Protein 5J5T (pdb70)

Radius of gyration: 22.97 Å; Cα contacts (8 Å, |Δi|>4): 438; chains: 1; bounding box: 91×54×46 Å

InterPro domains:
  IPR000719 Protein kinase domain [PF00069] (16-273)
  IPR000719 Protein kinase domain [PS50011] (16-273)
  IPR000719 Protein kinase domain [SM00220] (16-273)
  IPR001180 Citron homology (CNH) domain [PF00780] (572-860)
  IPR001180 Citron homology (CNH) domain [PS50219] (556-867)
  IPR001180 Citron homology (CNH) domain [SM00036] (561-874)
  IPR011009 Protein kinase-like domain superfamily [SSF56112] (13-323)
  IPR017441 Protein kinase, ATP binding site [PS00107] (22-45)
  IPR021160 Mitogen-activated protein (MAP) kinase kinase kinase kinase [PIRSF038172] (1-894)
  IPR050629 STE20/SPS1-related Proline-Alanine-rich Kinase [PTHR48012] (8-843)

Organism: Homo sapiens (NCBI:txid9606)

GO terms:
  GO:0106310 protein serine kinase activity (F, EXP)
  GO:0004672 protein kinase activity (F, TAS)
  GO:0007254 JNK cascade (P, TAS)
  GO:0005515 protein binding (F, IPI)
  GO:0004674 protein serine/threonine kinase activity (F, IDA)
  GO:0005524 ATP binding (F, IDA)
  GO:0034612 response to tumor necrosis factor (P, IDA)
  GO:0035556 intracellular signal transduction (P, IDA)
  GO:0009411 response to UV (P, IDA)
  GO:0006468 protein phosphorylation (P, IDA)

CATH classification: 1.10.510.10

Solvent-accessible surface area: 17853 Å² total

Nearest PDB structures (foldseek):
  5j5t-assembly1_A-2  TM=1.003E+00  e=1.353E-58  Homo sapiens
  8fjz-assembly2_B  TM=9.233E-01  e=6.348E-38  Homo sapiens
  9czu-assembly1_B  TM=9.267E-01  e=8.948E-38  Homo sapiens
  8fh4-assembly4_D  TM=9.290E-01  e=5.272E-37  Homo sapiens
  7l24-assembly1_A  TM=9.180E-01  e=1.243E-36  Homo sapiens

Sequence (297 aa):
SQEDFELIQRIGSGTYGDVYKARNVNTGELAAIKVIKLEPGEDFAVVQQEIIMMKDCKHPNIVAYFGSYLRRDKLWICMEFCGGGSLQDIYHVTGPLSELQIAYVSRETLQGLYYLHSKGK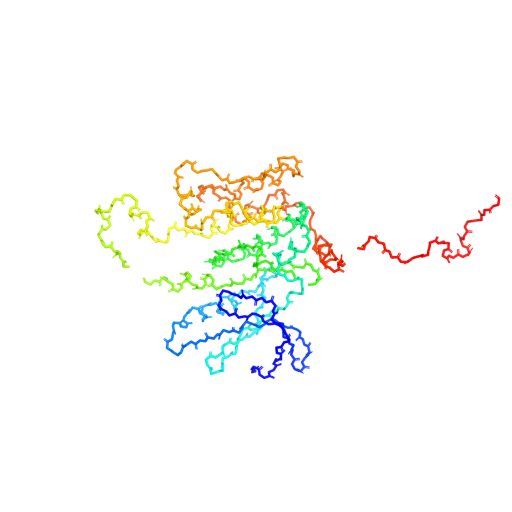MHRDIKGANILLDNGHVKLADFGVSAQITATIAAFIGTPYWMAPEVAAVERKGGYNQLCDLWAVGITAIELAELQPPMFDLHPMRALFLMTKSNFQPPKLKDKMKWSNSFHHFVKMALTKNPKKRPTAEKLLQHPFVTQHLTRSLAIELLDKVNNPSTYHDFDDDDPEPLVAVPHR

Foldseek 3Di:
DPVQKDFDAFQAAAPAGTWTWIAGPPPRAIKIKGKHAADPPDDPQQVVQLLVVLCVDDDQAAWHWDDWDDDDRIIITITHDAVLAFQLVLCVLPPFADLLLLLQQLLSVLVRLVRQVVVFFAQVDDARNQWGHQLQGIHGDHSNVSSVLVVPPPDFDDDQVPDDPVRNVVRDDDPDGRLVVLLNSLQRSLCSHPVHGPPRVPDPVVVVVLLPDPPDDFDFRPPPPSDDPQNRVLSVLSNDSDSVSRDHSVRSSPGPSNVPDHDSVSSNVSSVSVVPCDDDDDDDDDDPDPVPHDDDD

Secondary structure (DSSP, 8-state):
-GGGEEEEEEEEE-SSSEEEEEEETTT--EEEEEEEE--TT---HHHHHHHHHHHT---TTBPPEEEEEE-SSEEEEEE---TT-BHHHHHHHS-SPPHHHHHHHHHHHHHHHHHHHHTT---S--SGGGEE---S--EE--THHHHHHHHT----SS-GGG--HHHHHHH------TTHHHHHHHHHHHHHHHSS-TTTTS-HHHHHHHHHSTT------S-TTTS-HHHHHHHHHHT-SSTTTS--HHHHHTSHHHHS---THHHHHHHHHHT----------S-S-GGGPPP--

Structure (mmCIF, N/CA/C/O backbone):
data_5J5T
#
_entry.id   5J5T
#
_cell.length_a   92.703
_cell.length_b   63.324
_cell.length_c   64.916
_cell.angle_alpha   90.00
_cell.angle_beta   116.04
_cell.angle_gamma   90.00
#
_symmetry.space_group_name_H-M   'C 1 2 1'
#
loop_
_entity.id
_entity.type
_entity.pdbx_description
1 polymer 'Mitogen-activated protein kinase kinase kinase kinase 3'
2 non-polymer 5-[2-(piperidin-4-yl)-1,3-thiazol-5-yl]-3-[(pyridin-4-yl)methoxy]pyridin-2-amine
3 water water
#
loop_
_atom_site.group_PDB
_atom_site.id
_atom_site.type_symbol
_atom_site.label_atom_id
_atom_site.label_alt_id
_atom_site.label_comp_id
_atom_site.label_asym_id
_atom_site.label_entity_id
_atom_site.label_seq_id
_atom_site.pdbx_PDB_ins_code
_atom_site.Cartn_x
_atom_site.Cartn_y
_atom_site.Cartn_z
_atom_site.occupancy
_atom_site.B_iso_or_equiv
_atom_site.auth_seq_id
_atom_site.auth_comp_id
_atom_site.auth_asym_id
_atom_site.auth_atom_id
_atom_site.pdbx_PDB_model_num
ATOM 1 N N . SER A 1 2 ? 24.600 -26.901 21.905 1.00 57.91 12 SER A N 1
ATOM 2 C CA . SER A 1 2 ? 24.858 -27.303 20.527 1.00 61.19 12 SER A CA 1
ATOM 3 C C . SER A 1 2 ? 24.002 -26.514 19.546 1.00 52.57 12 SER A C 1
ATOM 4 O O . SER A 1 2 ? 23.144 -25.728 19.951 1.00 51.81 12 SER A O 1
ATOM 7 N N . GLN A 1 3 ? 24.245 -26.722 18.255 1.00 43.48 13 GLN A N 1
ATOM 8 C CA . GLN A 1 3 ? 23.418 -26.123 17.213 1.00 42.67 13 GLN A CA 1
ATOM 9 C C . GLN A 1 3 ? 21.980 -26.610 17.336 1.00 52.52 13 GLN A C 1
ATOM 10 O O . GLN A 1 3 ? 21.036 -25.896 16.995 1.00 48.57 13 GLN A O 1
ATOM 16 N N . GLU A 1 4 ? 21.827 -27.831 17.841 1.00 60.19 14 GLU A N 1
ATOM 17 C CA . GLU A 1 4 ? 20.523 -28.469 17.973 1.00 54.41 14 GLU A CA 1
ATOM 18 C C . GLU A 1 4 ? 19.628 -27.787 19.008 1.00 55.02 14 GLU A C 1
ATOM 19 O O . GLU A 1 4 ? 18.444 -28.107 19.115 1.00 67.42 14 GLU A O 1
ATOM 21 N N . ASP A 1 5 ? 20.190 -26.852 19.768 1.00 50.09 15 ASP A N 1
ATOM 22 C CA . ASP A 1 5 ? 19.421 -26.123 20.772 1.00 47.72 15 ASP A CA 1
ATOM 23 C C . ASP A 1 5 ? 18.603 -24.998 20.145 1.00 55.50 15 ASP A C 1
ATOM 24 O O . ASP A 1 5 ? 17.706 -24.445 20.782 1.00 55.88 15 ASP A O 1
ATOM 29 N N . PHE A 1 6 ? 18.915 -24.663 18.898 1.00 50.70 16 PHE A N 1
ATOM 30 C CA . PHE A 1 6 ? 18.222 -23.582 18.205 1.00 47.81 16 PHE A CA 1
ATOM 31 C C . PHE A 1 6 ? 17.619 -24.048 16.887 1.00 44.73 16 PHE A C 1
ATOM 32 O O . PHE A 1 6 ? 18.149 -24.944 16.228 1.00 48.30 16 PHE A O 1
ATOM 40 N N . GLU A 1 7 ? 16.505 -23.430 16.510 1.00 42.71 17 GLU A N 1
ATOM 41 C CA . GLU A 1 7 ? 15.883 -23.681 15.218 1.00 41.63 17 GLU A CA 1
ATOM 42 C C . GLU A 1 7 ? 15.805 -22.382 14.425 1.00 41.28 17 GLU A C 1
ATOM 43 O O . GLU A 1 7 ? 15.185 -21.414 14.866 1.00 38.97 17 GLU A O 1
ATOM 45 N N . LEU A 1 8 ? 16.446 -22.362 13.261 1.00 35.28 18 LEU A N 1
ATOM 46 C CA . LEU A 1 8 ? 16.439 -21.180 12.408 1.00 32.40 18 LEU A CA 1
ATOM 47 C C . LEU A 1 8 ? 15.032 -20.917 11.880 1.00 35.12 18 LEU A C 1
ATOM 48 O O . LEU A 1 8 ? 14.403 -21.802 11.301 1.00 44.24 18 LEU A O 1
ATOM 53 N N . ILE A 1 9 ? 14.541 -19.698 12.085 1.00 35.69 19 ILE A N 1
ATOM 54 C CA . ILE A 1 9 ? 13.162 -19.361 11.745 1.00 35.95 19 ILE A CA 1
ATOM 55 C C . ILE A 1 9 ? 13.060 -18.655 10.393 1.00 36.12 19 ILE A C 1
ATOM 56 O O . ILE A 1 9 ? 12.252 -19.045 9.548 1.00 50.84 19 ILE A O 1
ATOM 61 N N . GLN A 1 10 ? 13.879 -17.627 10.188 1.00 29.78 20 GLN A N 1
ATOM 62 C CA . GLN A 1 10 ? 13.910 -16.917 8.911 1.00 34.00 20 GLN A CA 1
ATOM 63 C C . GLN A 1 10 ? 15.137 -16.021 8.799 1.00 41.02 20 GLN A C 1
ATOM 64 O O . GLN A 1 10 ? 15.599 -15.460 9.792 1.00 45.93 20 GLN A O 1
ATOM 70 N N . ARG A 1 11 ? 15.664 -15.892 7.585 1.00 37.95 21 ARG A N 1
ATOM 71 C CA . ARG A 1 11 ? 16.797 -15.008 7.345 1.00 37.02 21 ARG A CA 1
ATOM 72 C C . ARG A 1 11 ? 16.367 -13.562 7.544 1.00 41.89 21 ARG A C 1
ATOM 73 O O . ARG A 1 11 ? 15.358 -13.124 6.993 1.00 48.17 21 ARG A O 1
ATOM 81 N N . ILE A 1 12 ? 17.134 -12.823 8.337 1.00 40.45 22 ILE A N 1
ATOM 82 C CA . ILE A 1 12 ? 16.769 -11.457 8.688 1.00 35.05 22 ILE A CA 1
ATOM 83 C C . ILE A 1 12 ? 17.791 -10.448 8.192 1.00 39.52 22 ILE A C 1
ATOM 84 O O . ILE A 1 12 ? 17.606 -9.241 8.337 1.00 52.31 22 ILE A O 1
ATOM 89 N N . GLY A 1 13 ? 18.872 -10.944 7.606 1.00 39.51 23 GLY A N 1
ATOM 90 C CA . GLY A 1 13 ? 19.886 -10.068 7.058 1.00 41.06 23 GLY A CA 1
ATOM 91 C C . GLY A 1 13 ? 21.075 -10.824 6.510 1.00 39.79 23 GLY A C 1
ATOM 92 O O . GLY A 1 13 ? 21.069 -12.052 6.437 1.00 46.81 23 GLY A O 1
ATOM 93 N N . SER A 1 14 ? 22.099 -10.079 6.117 1.00 48.27 24 SER A N 1
ATOM 94 C CA . SER A 1 14 ? 23.331 -10.675 5.631 1.00 55.76 24 SER A CA 1
ATOM 95 C C . SER A 1 14 ? 24.529 -9.933 6.202 1.00 56.99 24 SER A C 1
ATOM 96 O O . SER A 1 14 ? 24.794 -8.788 5.833 1.00 71.61 24 SER A O 1
ATOM 99 N N . GLY A 1 15 ? 25.249 -10.588 7.105 1.00 46.33 25 GLY A N 1
ATOM 100 C CA . GLY A 1 15 ? 26.429 -9.996 7.706 1.00 65.58 25 GLY A CA 1
ATOM 101 C C . GLY A 1 15 ? 27.570 -9.860 6.716 1.00 73.01 25 GLY A C 1
ATOM 102 O O . GLY A 1 15 ? 27.409 -10.141 5.527 1.00 84.17 25 GLY A O 1
ATOM 103 N N . THR A 1 16 ? 28.724 -9.422 7.207 1.00 79.95 26 THR A N 1
ATOM 104 C CA . THR A 1 16 ? 29.922 -9.311 6.382 1.00 77.90 26 THR A CA 1
ATOM 105 C C . THR A 1 16 ? 30.277 -10.671 5.782 1.00 78.93 26 THR A C 1
ATOM 106 O O . THR A 1 16 ? 30.723 -10.763 4.637 1.00 79.26 26 THR A O 1
ATOM 110 N N . TYR A 1 17 ? 30.039 -11.728 6.552 1.00 69.39 27 TYR A N 1
ATOM 111 C CA . TYR A 1 17 ? 30.449 -13.069 6.154 1.00 79.19 27 TYR A CA 1
ATOM 112 C C . TYR A 1 17 ? 29.298 -13.934 5.652 1.00 83.54 27 TYR A C 1
ATOM 113 O O . TYR A 1 17 ? 29.255 -14.293 4.476 1.00 82.38 27 TYR A O 1
ATOM 122 N N . GLY A 1 18 ? 28.371 -14.273 6.542 1.00 68.18 28 GLY A N 1
ATOM 123 C CA . GLY A 1 18 ? 27.291 -15.176 6.190 1.00 66.61 28 GLY A CA 1
ATOM 124 C C . GLY A 1 18 ? 25.909 -14.571 6.326 1.00 64.06 28 GLY A C 1
ATOM 125 O O . GLY A 1 18 ? 25.745 -13.352 6.295 1.00 66.41 28 GLY A O 1
ATOM 126 N N . ASP A 1 19 ? 24.909 -15.433 6.470 1.00 52.98 29 ASP A N 1
ATOM 127 C CA . ASP A 1 19 ? 23.536 -14.986 6.653 1.00 43.23 29 ASP A CA 1
ATOM 128 C C . ASP A 1 19 ? 23.196 -14.889 8.133 1.00 40.74 29 ASP A C 1
ATOM 129 O O . ASP A 1 19 ? 23.721 -15.646 8.950 1.00 41.20 29 ASP A O 1
ATOM 134 N N . VAL A 1 20 ? 22.322 -13.949 8.474 1.00 35.09 30 VAL A N 1
ATOM 135 C CA . VAL A 1 20 ? 21.793 -13.858 9.827 1.00 40.04 30 VAL A CA 1
ATOM 136 C C . VAL A 1 20 ? 20.360 -14.379 9.825 1.00 42.93 30 VAL A C 1
ATOM 137 O O . VAL A 1 20 ? 19.549 -13.982 8.986 1.00 37.59 30 VAL A O 1
ATOM 141 N N . TYR A 1 21 ? 20.060 -15.283 10.751 1.00 34.78 31 TYR A N 1
ATOM 142 C CA . TYR A 1 21 ? 18.727 -15.864 10.854 1.00 33.41 31 TYR A CA 1
ATOM 143 C C . TYR A 1 21 ? 18.064 -15.520 12.177 1.00 32.32 31 TYR A C 1
ATOM 144 O O . TYR A 1 21 ? 18.705 -15.552 13.227 1.00 29.34 31 TYR A O 1
ATOM 153 N N . LYS A 1 22 ? 16.779 -15.189 12.122 1.00 33.13 32 LYS A N 1
ATOM 154 C CA . LYS A 1 22 ? 15.967 -15.164 13.327 1.00 27.62 32 LYS A CA 1
ATOM 155 C C . LYS A 1 22 ? 15.879 -16.596 13.827 1.00 32.88 32 LYS A C 1
ATOM 156 O O . LYS A 1 22 ? 15.605 -17.512 13.052 1.00 31.19 32 LYS A O 1
ATOM 162 N N . ALA A 1 23 ? 16.131 -16.798 15.113 1.00 34.40 33 ALA A N 1
ATOM 163 C CA . ALA A 1 23 ? 16.155 -18.147 15.657 1.00 32.49 33 ALA A CA 1
ATOM 164 C C . ALA A 1 23 ? 15.476 -18.214 17.015 1.00 41.95 33 ALA A C 1
ATOM 165 O O . ALA A 1 23 ? 15.347 -17.208 17.712 1.00 45.51 33 ALA A O 1
ATOM 167 N N . ARG A 1 24 ? 15.043 -19.414 17.383 1.00 42.10 34 ARG A N 1
ATOM 168 C CA . ARG A 1 24 ? 14.372 -19.632 18.654 1.00 43.09 34 ARG A CA 1
ATOM 169 C C . ARG A 1 24 ? 15.014 -20.798 19.392 1.00 44.06 34 ARG A C 1
ATOM 170 O O . ARG A 1 24 ? 15.393 -21.796 18.781 1.00 46.46 34 ARG A O 1
ATOM 178 N N . ASN A 1 25 ? 15.144 -20.664 20.707 1.00 48.14 35 ASN A N 1
ATOM 179 C CA . ASN A 1 25 ? 15.684 -21.737 21.529 1.00 47.87 35 ASN A CA 1
ATOM 180 C C . ASN A 1 25 ? 14.656 -22.850 21.700 1.00 58.57 35 ASN A C 1
ATOM 181 O O . ASN A 1 25 ? 13.487 -22.589 21.982 1.00 53.04 35 ASN A O 1
ATOM 186 N N . VAL A 1 26 ? 15.099 -24.091 21.523 1.00 62.04 36 VAL A N 1
ATOM 187 C CA . VAL A 1 26 ? 14.207 -25.245 21.566 1.00 60.44 36 VAL A CA 1
ATOM 188 C C . VAL A 1 26 ? 13.601 -25.451 22.957 1.00 69.63 36 VAL A C 1
ATOM 189 O O . VAL A 1 26 ? 12.446 -25.863 23.084 1.00 68.72 36 VAL A O 1
ATOM 193 N N . ASN A 1 27 ? 14.368 -25.135 23.995 1.00 66.95 37 ASN A N 1
ATOM 194 C CA . ASN A 1 27 ? 13.920 -25.362 25.365 1.00 65.51 37 ASN A CA 1
ATOM 195 C C . ASN A 1 27 ? 13.339 -24.113 26.020 1.00 63.20 37 ASN A C 1
ATOM 196 O O . ASN A 1 27 ? 12.205 -24.120 26.497 1.00 66.05 37 ASN A O 1
ATOM 201 N N . THR A 1 28 ? 14.126 -23.043 26.039 1.00 65.34 38 THR A N 1
ATOM 202 C CA . THR A 1 28 ? 13.745 -21.824 26.743 1.00 57.63 38 THR A CA 1
ATOM 203 C C . THR A 1 28 ? 12.739 -20.992 25.954 1.00 52.38 38 THR A C 1
ATOM 204 O O . THR A 1 28 ? 12.040 -20.150 26.518 1.00 52.61 38 THR A O 1
ATOM 208 N N . GLY A 1 29 ? 12.670 -21.228 24.647 1.00 55.49 39 GLY A N 1
ATOM 209 C CA . GLY A 1 29 ? 11.765 -20.487 23.786 1.00 50.83 39 GLY A CA 1
ATOM 210 C C . GLY A 1 29 ? 12.246 -19.073 23.518 1.00 45.06 39 GLY A C 1
ATOM 211 O O . GLY A 1 29 ? 11.552 -18.280 22.881 1.00 41.94 39 GLY A O 1
ATOM 212 N N . GLU A 1 30 ? 13.441 -18.759 24.005 1.00 42.07 40 GLU A N 1
ATOM 213 C CA . GLU A 1 30 ? 14.012 -17.429 23.844 1.00 45.72 40 GLU A CA 1
ATOM 214 C C . GLU A 1 30 ? 14.428 -17.171 22.400 1.00 50.08 40 GLU A C 1
ATOM 215 O O . GLU A 1 30 ? 14.947 -18.061 21.727 1.00 52.20 40 GLU A O 1
ATOM 221 N N . LEU A 1 31 ? 14.198 -15.950 21.930 1.00 39.36 41 LEU A N 1
ATOM 222 C CA . LEU A 1 31 ? 14.609 -15.561 20.587 1.00 36.51 41 LEU A CA 1
ATOM 223 C C . LEU A 1 31 ? 16.078 -15.155 20.551 1.00 30.40 41 LEU A C 1
ATOM 224 O O . LEU A 1 31 ? 16.610 -14.615 21.520 1.00 27.61 41 LEU A O 1
ATOM 229 N N . ALA A 1 32 ? 16.728 -15.420 19.425 1.00 29.09 42 ALA A N 1
ATOM 230 C CA . ALA A 1 32 ? 18.128 -15.062 19.254 1.00 31.47 42 ALA A CA 1
ATOM 231 C C . ALA A 1 32 ? 18.452 -14.848 17.784 1.00 32.61 42 ALA A C 1
ATOM 232 O O . ALA A 1 32 ? 17.744 -15.336 16.904 1.00 37.23 42 ALA A O 1
ATOM 234 N N . ALA A 1 33 ? 19.520 -14.105 17.523 1.00 35.53 43 ALA A N 1
ATOM 235 C CA . ALA A 1 33 ? 20.003 -13.928 16.163 1.00 30.53 43 ALA A CA 1
ATOM 236 C C . ALA A 1 33 ? 21.223 -14.807 15.948 1.00 32.99 43 ALA A C 1
ATOM 237 O O . ALA A 1 33 ? 22.155 -14.796 16.753 1.00 35.06 43 ALA A O 1
ATOM 239 N N . ILE A 1 34 ? 21.213 -15.579 14.868 1.00 33.73 44 ILE A N 1
ATOM 240 C CA . ILE A 1 34 ? 22.311 -16.493 14.592 1.00 31.93 44 ILE A CA 1
ATOM 241 C C . ILE A 1 34 ? 22.968 -16.201 13.250 1.00 31.86 44 ILE A C 1
ATOM 242 O O . ILE A 1 34 ? 22.321 -16.236 12.204 1.00 36.31 44 ILE A O 1
ATOM 247 N N . LYS A 1 35 ? 24.261 -15.906 13.297 1.00 32.27 45 LYS A N 1
ATOM 248 C CA . LYS A 1 35 ? 25.043 -15.672 12.093 1.00 30.62 45 LYS A CA 1
ATOM 249 C C . LYS A 1 35 ? 25.657 -16.984 11.614 1.00 36.65 45 LYS A C 1
ATOM 250 O O . LYS A 1 35 ? 26.565 -17.521 12.249 1.00 35.67 45 LYS A O 1
ATOM 256 N N . VAL A 1 36 ? 25.148 -17.507 10.504 1.00 30.77 46 VAL A N 1
ATOM 257 C CA . VAL A 1 36 ? 25.667 -18.750 9.949 1.00 27.25 46 VAL A CA 1
ATOM 258 C C . VAL A 1 36 ? 26.775 -18.462 8.943 1.00 34.64 46 VAL A C 1
ATOM 259 O O . VAL A 1 36 ? 26.549 -17.823 7.916 1.00 34.32 46 VAL A O 1
ATOM 263 N N . ILE A 1 37 ? 27.976 -18.938 9.252 1.00 37.42 47 ILE A N 1
ATOM 264 C CA . ILE A 1 37 ? 29.141 -18.683 8.417 1.00 34.10 47 ILE A CA 1
ATOM 265 C C . ILE A 1 37 ? 29.689 -19.976 7.829 1.00 34.32 47 ILE A C 1
ATOM 266 O O . ILE A 1 37 ? 30.022 -20.910 8.558 1.00 38.81 47 ILE A O 1
ATOM 271 N N . LYS A 1 38 ? 29.770 -20.027 6.504 1.00 42.68 48 LYS A N 1
ATOM 272 C CA . LYS A 1 38 ? 30.315 -21.191 5.818 1.00 45.41 48 LYS A CA 1
ATOM 273 C C . LYS A 1 38 ? 31.827 -21.067 5.681 1.00 47.80 48 LYS A C 1
ATOM 274 O O . LYS A 1 38 ? 32.331 -20.138 5.049 1.00 48.36 48 LYS A O 1
ATOM 280 N N . LEU A 1 39 ? 32.546 -22.009 6.281 1.00 49.70 49 LEU A N 1
ATOM 281 C CA . LEU A 1 39 ? 34.002 -21.993 6.267 1.00 48.85 49 LEU A CA 1
ATOM 282 C C . LEU A 1 39 ? 34.564 -23.058 5.335 1.00 56.44 49 LEU A C 1
ATOM 283 O O . LEU A 1 39 ? 34.183 -24.225 5.413 1.00 60.90 49 LEU A O 1
ATOM 288 N N . GLU A 1 40 ? 35.470 -22.652 4.452 1.00 65.12 50 GLU A N 1
ATOM 289 C CA . GLU A 1 40 ? 36.172 -23.602 3.599 1.00 76.42 50 GLU A CA 1
ATOM 290 C C . GLU A 1 40 ? 37.340 -24.210 4.369 1.00 84.32 50 GLU A C 1
ATOM 291 O O . GLU A 1 40 ? 38.017 -23.511 5.121 1.00 84.32 50 GLU A O 1
ATOM 297 N N . PRO A 1 41 ? 37.558 -25.501 4.181 1.00 87.54 51 PRO A N 1
ATOM 298 C CA . PRO A 1 41 ? 38.619 -26.227 4.869 1.00 82.55 51 PRO A CA 1
ATOM 299 C C . PRO A 1 41 ? 39.961 -25.613 4.614 1.00 76.53 51 PRO A C 1
ATOM 300 O O . PRO A 1 41 ? 40.291 -25.382 3.472 1.00 70.67 51 PRO A O 1
ATOM 304 N N . GLY A 1 42 ? 40.710 -25.346 5.671 1.00 78.47 52 GLY A N 1
ATOM 305 C CA . GLY A 1 42 ? 42.024 -24.761 5.554 1.00 78.78 52 GLY A CA 1
ATOM 306 C C . GLY A 1 42 ? 42.085 -23.250 5.485 1.00 91.83 52 GLY A C 1
ATOM 307 O O . GLY A 1 42 ? 43.151 -22.682 5.651 1.00 85.71 52 GLY A O 1
ATOM 308 N N . GLU A 1 43 ? 40.943 -22.593 5.282 1.00 95.72 53 GLU A N 1
ATOM 309 C CA . GLU A 1 43 ? 40.857 -21.135 5.168 1.00 85.06 53 GLU A CA 1
ATOM 310 C C . GLU A 1 43 ? 41.262 -20.391 6.414 1.00 84.14 53 GLU A C 1
ATOM 311 O O . GLU A 1 43 ? 41.204 -20.923 7.502 1.00 80.32 53 GLU A O 1
ATOM 317 N N . ASP A 1 44 ? 41.638 -19.132 6.249 1.00 82.89 54 ASP A N 1
ATOM 318 C CA . ASP A 1 44 ? 42.011 -18.298 7.381 1.00 85.94 54 ASP A CA 1
ATOM 319 C C . ASP A 1 44 ? 40.842 -18.108 8.333 1.00 76.47 54 ASP A C 1
ATOM 320 O O . ASP A 1 44 ? 39.917 -17.358 8.085 1.00 65.73 54 ASP A O 1
ATOM 325 N N . PHE A 1 45 ? 40.899 -18.847 9.418 1.00 68.74 55 PHE A N 1
ATOM 326 C CA . PHE A 1 45 ? 39.908 -18.818 10.464 1.00 64.62 55 PHE A CA 1
ATOM 327 C C . PHE A 1 45 ? 40.168 -17.748 11.477 1.00 53.34 55 PHE A C 1
ATOM 328 O O . PHE A 1 45 ? 39.338 -17.446 12.274 1.00 47.64 55 PHE A O 1
ATOM 336 N N . ALA A 1 46 ? 41.341 -17.182 11.443 1.00 46.11 56 ALA A N 1
ATOM 337 C CA . ALA A 1 46 ? 41.724 -16.190 12.370 1.00 52.25 56 ALA A CA 1
ATOM 338 C C . ALA A 1 46 ? 40.884 -15.015 12.248 1.00 44.48 56 ALA A C 1
ATOM 339 O O . ALA A 1 46 ? 40.971 -14.136 13.046 1.00 44.24 56 ALA A O 1
ATOM 341 N N . VAL A 1 47 ? 40.052 -14.962 11.248 1.00 42.37 57 VAL A N 1
ATOM 342 C CA . VAL A 1 47 ? 39.285 -13.728 11.139 1.00 45.30 57 VAL A CA 1
ATOM 343 C C . VAL A 1 47 ? 37.942 -13.845 11.853 1.00 38.09 57 VAL A C 1
ATOM 344 O O . VAL A 1 47 ? 37.553 -12.953 12.606 1.00 38.51 57 VAL A O 1
ATOM 348 N N . VAL A 1 48 ? 37.237 -14.946 11.617 1.00 38.23 58 VAL A N 1
ATOM 349 C CA . VAL A 1 48 ? 35.966 -15.186 12.290 1.00 33.69 58 VAL A CA 1
ATOM 350 C C . VAL A 1 48 ? 36.221 -15.509 13.756 1.00 35.05 58 VAL A C 1
ATOM 351 O O . VAL A 1 48 ? 35.399 -15.215 14.625 1.00 31.42 58 VAL A O 1
ATOM 355 N N . GLN A 1 49 ? 37.374 -16.117 14.014 1.00 37.13 59 GLN A N 1
ATOM 356 C CA . GLN A 1 49 ? 37.834 -16.381 15.371 1.00 31.57 59 GLN A CA 1
ATOM 357 C C . GLN A 1 49 ? 37.974 -15.076 16.144 1.00 33.19 59 GLN A C 1
ATOM 358 O O . GLN A 1 49 ? 37.586 -14.983 17.309 1.00 32.49 59 GLN A O 1
ATOM 364 N N . GLN A 1 50 ? 38.523 -14.067 15.477 1.00 29.60 60 GLN A N 1
ATOM 365 C CA . GLN A 1 50 ? 38.739 -12.761 16.084 1.00 28.57 60 GLN A CA 1
ATOM 366 C C . GLN A 1 50 ? 37.424 -12.039 16.366 1.00 32.73 60 GLN A C 1
ATOM 367 O O . GLN A 1 50 ? 37.284 -11.367 17.389 1.00 31.54 60 GLN A O 1
ATOM 373 N N . GLU A 1 51 ? 36.466 -12.179 15.454 1.00 33.13 61 GLU A N 1
ATOM 374 C CA . GLU A 1 51 ? 35.164 -11.537 15.607 1.00 25.52 61 GLU A CA 1
ATOM 375 C C . GLU A 1 51 ? 34.433 -12.065 16.835 1.00 26.77 61 GLU A C 1
ATOM 376 O O . GLU A 1 51 ? 33.840 -11.297 17.592 1.00 28.05 61 GLU A O 1
ATOM 382 N N . ILE A 1 52 ? 34.480 -13.380 17.025 1.00 31.93 62 ILE A N 1
ATOM 383 C CA . ILE A 1 52 ? 33.857 -14.008 18.184 1.00 30.46 62 ILE A CA 1
ATOM 384 C C . ILE A 1 52 ? 34.502 -13.510 19.473 1.00 33.74 62 ILE A C 1
ATOM 385 O O . ILE A 1 52 ? 33.808 -13.136 20.417 1.00 27.91 62 ILE A O 1
ATOM 390 N N . ILE A 1 53 ? 35.832 -13.497 19.494 1.00 33.29 63 ILE A N 1
ATOM 391 C CA . ILE A 1 53 ? 36.585 -13.035 20.655 1.00 27.35 63 ILE A CA 1
ATOM 392 C C . ILE A 1 53 ? 36.195 -11.611 21.040 1.00 27.33 63 ILE A C 1
ATOM 393 O O . ILE A 1 53 ? 35.959 -11.322 22.211 1.00 33.42 63 ILE A O 1
ATOM 398 N N . MET A 1 54 ? 36.111 -10.730 20.049 1.00 31.32 64 MET A N 1
ATOM 399 C CA . MET A 1 54 ? 35.753 -9.340 20.306 1.00 31.70 64 MET A CA 1
ATOM 400 C C . MET A 1 54 ? 34.318 -9.221 20.816 1.00 29.86 64 MET A C 1
ATOM 401 O O . MET A 1 54 ? 34.056 -8.490 21.769 1.00 33.23 64 MET A O 1
ATOM 406 N N . MET A 1 55 ? 33.394 -9.938 20.178 1.00 32.01 65 MET A N 1
ATOM 407 C CA . MET A 1 55 ? 32.011 -10.004 20.648 1.00 28.11 65 MET A CA 1
ATOM 408 C C . MET A 1 55 ? 31.961 -10.523 22.077 1.00 31.44 65 MET A C 1
ATOM 409 O O . MET A 1 55 ? 31.241 -9.997 22.926 1.00 29.69 65 MET A O 1
ATOM 414 N N . LYS A 1 56 ? 32.744 -11.568 22.319 1.00 33.61 66 LYS A N 1
ATOM 415 C CA . LYS A 1 56 ? 32.857 -12.203 23.624 1.00 25.88 66 LYS A CA 1
ATOM 416 C C . LYS A 1 56 ? 33.458 -11.248 24.647 1.00 25.72 66 LYS A C 1
ATOM 417 O O . LYS A 1 56 ? 33.193 -11.354 25.844 1.00 26.10 66 LYS A O 1
ATOM 423 N N . ASP A 1 57 ? 34.267 -10.313 24.161 1.00 28.82 67 ASP A N 1
ATOM 424 C CA . ASP A 1 57 ? 35.022 -9.414 25.025 1.00 32.84 67 ASP A CA 1
ATOM 425 C C . ASP A 1 57 ? 34.296 -8.091 25.261 1.00 27.66 67 ASP A C 1
ATOM 426 O O . ASP A 1 57 ? 34.797 -7.220 25.971 1.00 30.53 67 ASP A O 1
ATOM 431 N N . CYS A 1 58 ? 33.117 -7.941 24.668 1.00 26.49 68 CYS A N 1
ATOM 432 C CA . CYS A 1 58 ? 32.351 -6.708 24.812 1.00 26.05 68 CYS A CA 1
ATOM 433 C C . CYS A 1 58 ? 31.034 -6.933 25.546 1.00 26.99 68 CYS A C 1
ATOM 434 O O . CYS A 1 58 ? 30.137 -7.606 25.040 1.00 38.60 68 CYS A O 1
ATOM 437 N N . LYS A 1 59 ? 30.924 -6.364 26.741 1.00 19.58 69 LYS A N 1
ATOM 438 C CA . LYS A 1 59 ? 29.678 -6.407 27.493 1.00 21.82 69 LYS A CA 1
ATOM 439 C C . LYS A 1 59 ? 29.226 -4.992 27.841 1.00 24.53 69 LYS A C 1
ATOM 440 O O . LYS A 1 59 ? 29.603 -4.443 28.876 1.00 28.44 69 LYS A O 1
ATOM 446 N N . HIS A 1 60 ? 28.417 -4.413 26.959 1.00 26.29 70 HIS A N 1
ATOM 447 C CA . HIS A 1 60 ? 27.961 -3.033 27.088 1.00 18.94 70 HIS A CA 1
ATOM 448 C C . HIS A 1 60 ? 26.525 -2.930 26.577 1.00 21.85 70 HIS A C 1
ATOM 449 O O . HIS A 1 60 ? 26.167 -3.597 25.606 1.00 26.34 70 HIS A O 1
ATOM 456 N N . PRO A 1 61 ? 25.693 -2.102 27.231 1.00 23.30 71 PRO A N 1
ATOM 457 C CA . PRO A 1 61 ? 24.278 -1.998 26.851 1.00 21.47 71 PRO A CA 1
ATOM 458 C C . PRO A 1 61 ? 24.049 -1.511 25.419 1.00 25.78 71 PRO A C 1
ATOM 459 O O . PRO A 1 61 ? 22.946 -1.673 24.898 1.00 22.13 71 PRO A O 1
ATOM 463 N N . ASN A 1 62 ? 25.068 -0.925 24.798 1.00 25.53 72 ASN A N 1
ATOM 464 C CA . ASN A 1 62 ? 24.938 -0.420 23.434 1.00 21.58 72 ASN A CA 1
ATOM 465 C C . ASN A 1 62 ? 25.675 -1.279 22.411 1.00 18.27 72 ASN A C 1
ATOM 466 O O . ASN A 1 62 ? 25.911 -0.849 21.284 1.00 19.99 72 ASN A O 1
ATOM 471 N N . ILE A 1 63 ? 26.041 -2.490 22.815 1.00 15.11 73 ILE A N 1
ATOM 472 C CA . ILE A 1 63 ? 26.670 -3.447 21.915 1.00 13.03 73 ILE A CA 1
ATOM 473 C C . ILE A 1 63 ? 25.872 -4.746 21.936 1.00 17.94 73 ILE A C 1
ATOM 474 O O . ILE A 1 63 ? 25.477 -5.215 23.004 1.00 19.25 73 ILE A O 1
ATOM 479 N N . VAL A 1 64 ? 25.618 -5.308 20.756 1.00 20.72 74 VAL A N 1
ATOM 480 C CA . VAL A 1 64 ? 24.910 -6.580 20.645 1.00 23.69 74 VAL A CA 1
ATOM 481 C C . VAL A 1 64 ? 25.604 -7.665 21.467 1.00 20.73 74 VAL A C 1
ATOM 482 O O . VAL A 1 64 ? 26.760 -8.010 21.216 1.00 21.47 74 VAL A O 1
ATOM 486 N N . ALA A 1 65 ? 24.889 -8.189 22.457 1.00 16.47 75 ALA A N 1
ATOM 487 C CA . ALA A 1 65 ? 25.453 -9.160 23.387 1.00 21.44 75 ALA A CA 1
ATOM 488 C C . ALA A 1 65 ? 25.680 -10.520 22.735 1.00 25.79 75 ALA A C 1
ATOM 489 O O . ALA A 1 65 ? 24.903 -10.955 21.887 1.00 27.69 75 ALA A O 1
ATOM 491 N N . TYR A 1 66 ? 26.753 -11.183 23.151 1.00 26.58 76 TYR A N 1
ATOM 492 C CA . TYR A 1 66 ? 27.118 -12.498 22.637 1.00 22.64 76 TYR A CA 1
ATOM 493 C C . TYR A 1 66 ? 26.530 -13.599 23.513 1.00 25.99 76 TYR A C 1
ATOM 494 O O . TYR A 1 66 ? 26.727 -13.607 24.728 1.00 25.68 76 TYR A O 1
ATOM 503 N N . PHE A 1 67 ? 25.802 -14.524 22.894 1.00 29.59 77 PHE A N 1
ATOM 504 C CA . PHE A 1 67 ? 25.217 -15.645 23.623 1.00 23.73 77 PHE A CA 1
ATOM 505 C C . PHE A 1 67 ? 26.111 -16.876 23.537 1.00 25.31 77 PHE A C 1
ATOM 506 O O . PHE A 1 67 ? 26.433 -17.493 24.553 1.00 32.68 77 PHE A O 1
ATOM 514 N N . GLY A 1 68 ? 26.510 -17.227 22.320 1.00 28.90 78 GLY A N 1
ATOM 515 C CA . GLY A 1 68 ? 27.375 -18.371 22.109 1.00 33.52 78 GLY A CA 1
ATOM 516 C C . GLY A 1 68 ? 27.783 -18.546 20.660 1.00 31.62 78 GLY A C 1
ATOM 517 O O . GLY A 1 68 ? 27.312 -17.826 19.781 1.00 31.26 78 GLY A O 1
ATOM 518 N N . SER A 1 69 ? 28.673 -19.501 20.415 1.00 31.43 79 SER A N 1
ATOM 519 C CA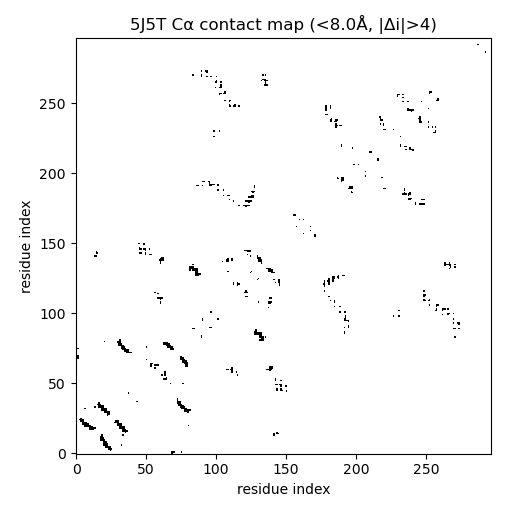 . SER A 1 69 ? 29.077 -19.839 19.056 1.00 30.59 79 SER A CA 1
ATOM 520 C C . SER A 1 69 ? 29.307 -21.340 18.929 1.00 31.42 79 SER A C 1
ATOM 521 O O . SER A 1 69 ? 29.954 -21.951 19.778 1.00 37.10 79 SER A O 1
ATOM 524 N N . TYR A 1 70 ? 28.771 -21.929 17.865 1.00 30.71 80 TYR A N 1
ATOM 525 C CA . TYR A 1 70 ? 28.866 -23.371 17.671 1.00 33.05 80 TYR A CA 1
ATOM 526 C C . TYR A 1 70 ? 29.374 -23.711 16.276 1.00 34.88 80 TYR A C 1
ATOM 527 O O . TYR A 1 70 ? 28.887 -23.179 15.278 1.00 36.31 80 TYR A O 1
ATOM 536 N N . LEU A 1 71 ? 30.359 -24.601 16.214 1.00 39.05 81 LEU A N 1
ATOM 537 C CA . LEU A 1 71 ? 30.934 -25.018 14.942 1.00 47.40 81 LEU A CA 1
ATOM 538 C C . LEU A 1 71 ? 30.699 -26.505 14.695 1.00 49.63 81 LEU A C 1
ATOM 539 O O . LEU A 1 71 ? 31.116 -27.350 15.489 1.00 52.20 81 LEU A O 1
ATOM 544 N N . ARG A 1 72 ? 30.030 -26.811 13.587 1.00 47.35 82 ARG A N 1
ATOM 545 C CA . ARG A 1 72 ? 29.731 -28.190 13.222 1.00 47.85 82 ARG A CA 1
ATOM 546 C C . ARG A 1 72 ? 29.925 -28.426 11.725 1.00 50.29 82 ARG A C 1
ATOM 547 O O . ARG A 1 72 ? 29.081 -28.053 10.905 1.00 46.57 82 ARG A O 1
ATOM 555 N N . ARG A 1 73 ? 31.057 -29.035 11.387 1.00 47.72 83 ARG A N 1
ATOM 556 C CA . ARG A 1 73 ? 31.367 -29.462 10.023 1.00 55.16 83 ARG A CA 1
ATOM 557 C C . ARG A 1 73 ? 31.363 -28.311 9.019 1.00 56.71 83 ARG A C 1
ATOM 558 O O . ARG A 1 73 ? 30.487 -28.222 8.160 1.00 60.91 83 ARG A O 1
ATOM 566 N N . ASP A 1 74 ? 32.349 -27.429 9.140 1.00 37.67 84 ASP A N 1
ATOM 567 C CA . ASP A 1 74 ? 32.520 -26.325 8.199 1.00 48.81 84 ASP A CA 1
ATOM 568 C C . ASP A 1 74 ? 31.414 -25.271 8.283 1.00 52.01 84 ASP A C 1
ATOM 569 O O . ASP A 1 74 ? 31.374 -24.334 7.485 1.00 43.72 84 ASP A O 1
ATOM 570 N N . LYS A 1 75 ? 30.517 -25.430 9.250 1.00 51.51 85 LYS A N 1
ATOM 571 C CA . LYS A 1 75 ? 29.428 -24.483 9.459 1.00 37.65 85 LYS A CA 1
ATOM 572 C C . LYS A 1 75 ? 29.488 -23.902 10.865 1.00 43.50 85 LYS A C 1
ATOM 573 O O . LYS A 1 75 ? 29.279 -24.612 11.849 1.00 41.57 85 LYS A O 1
ATOM 579 N N . LEU A 1 76 ? 29.775 -22.608 10.954 1.00 38.25 86 LEU A N 1
ATOM 580 C CA . LEU A 1 76 ? 29.903 -21.945 12.245 1.00 34.44 86 LEU A CA 1
ATOM 581 C C . LEU A 1 76 ? 28.705 -21.053 12.551 1.00 30.46 86 LEU A C 1
ATOM 58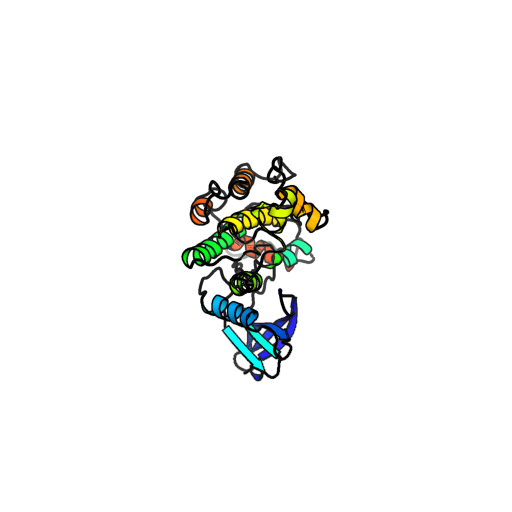2 O O . LEU A 1 76 ? 28.375 -20.153 11.780 1.00 33.91 86 LEU A O 1
ATOM 587 N N . TRP A 1 77 ? 28.058 -21.314 13.681 1.00 28.35 87 TRP A N 1
ATOM 588 C CA . TRP A 1 77 ? 26.982 -20.459 14.162 1.00 31.96 87 TRP A CA 1
ATOM 589 C C . TRP A 1 77 ? 27.512 -19.496 15.215 1.00 33.04 87 TRP A C 1
ATOM 590 O O . TRP A 1 77 ? 28.329 -19.875 16.050 1.00 30.34 87 TRP A O 1
ATOM 601 N N . ILE A 1 78 ? 27.055 -18.250 15.166 1.00 33.47 88 ILE A N 1
ATOM 602 C CA . ILE A 1 78 ? 27.372 -17.283 16.209 1.00 28.35 88 ILE A CA 1
ATOM 603 C C . ILE A 1 78 ? 26.080 -16.701 16.765 1.00 27.80 88 ILE A C 1
ATOM 604 O O . ILE A 1 78 ? 25.377 -15.960 16.080 1.00 28.59 88 ILE A O 1
ATOM 609 N N . CYS A 1 79 ? 25.766 -17.049 18.008 1.00 31.50 89 CYS A N 1
ATOM 610 C CA . CYS A 1 79 ? 24.507 -16.637 18.617 1.00 32.99 89 CYS A CA 1
ATOM 611 C C . CYS A 1 79 ? 24.640 -15.317 19.368 1.00 30.16 89 CYS A C 1
ATOM 612 O O . CYS A 1 79 ? 25.603 -15.098 20.103 1.00 28.94 89 CYS A O 1
ATOM 615 N N . MET A 1 80 ? 23.658 -14.445 19.173 1.00 26.12 90 MET A N 1
ATOM 616 C CA . MET A 1 80 ? 23.647 -13.135 19.808 1.00 29.75 90 MET A CA 1
ATOM 617 C C . MET A 1 80 ? 22.210 -12.704 20.077 1.00 36.12 90 MET A C 1
ATOM 618 O O . MET A 1 80 ? 21.270 -13.327 19.579 1.00 35.05 90 MET A O 1
ATOM 623 N N . GLU A 1 81 ? 22.036 -11.646 20.865 1.00 28.42 91 GLU A N 1
ATOM 624 C CA . GLU A 1 81 ? 20.696 -11.187 21.214 1.00 27.97 91 GLU A CA 1
ATOM 625 C C . GLU A 1 81 ? 19.946 -10.718 19.971 1.00 30.27 91 GLU A C 1
ATOM 626 O O . GLU A 1 81 ? 20.544 -10.211 19.022 1.00 27.10 91 GLU A O 1
ATOM 632 N N . PHE A 1 82 ? 18.632 -10.909 19.979 1.00 31.28 92 PHE A N 1
ATOM 633 C CA . PHE A 1 82 ? 17.804 -10.548 18.838 1.00 32.25 92 PHE A CA 1
ATOM 634 C C . PHE A 1 82 ? 17.212 -9.155 19.010 1.00 34.39 92 PHE A C 1
ATOM 635 O O . PHE A 1 82 ? 16.475 -8.895 19.961 1.00 36.14 92 PHE A O 1
ATOM 643 N N . CYS A 1 83 ? 17.544 -8.260 18.086 1.00 35.29 93 CYS A N 1
ATOM 644 C CA . CYS A 1 83 ? 17.014 -6.904 18.109 1.00 35.79 93 CYS A CA 1
ATOM 645 C C . CYS A 1 83 ? 15.791 -6.808 17.205 1.00 35.49 93 CYS A C 1
ATOM 646 O O . CYS A 1 83 ? 15.917 -6.680 15.987 1.00 36.00 93 CYS A O 1
ATOM 649 N N . GLY A 1 84 ? 14.611 -6.870 17.817 1.00 36.89 94 GLY A N 1
ATOM 650 C CA . GLY A 1 84 ? 13.352 -6.954 17.097 1.00 29.82 94 GLY A CA 1
ATOM 651 C C . GLY A 1 84 ? 13.102 -5.877 16.059 1.00 29.58 94 GLY A C 1
ATOM 652 O O . GLY A 1 84 ? 12.498 -6.141 15.019 1.00 40.35 94 GLY A O 1
ATOM 653 N N . GLY A 1 85 ? 13.564 -4.663 16.338 1.00 26.00 95 GLY A N 1
ATOM 654 C CA . GLY A 1 85 ? 13.368 -3.550 15.429 1.00 19.39 95 GLY A CA 1
ATOM 655 C C . GLY A 1 85 ? 14.071 -3.745 14.100 1.00 24.69 95 GLY A C 1
ATOM 656 O O . GLY A 1 85 ? 13.553 -3.360 13.052 1.00 32.53 95 GLY A O 1
ATOM 657 N N . GLY A 1 86 ? 15.253 -4.351 14.143 1.00 31.73 96 GLY A N 1
ATOM 658 C CA . GLY A 1 86 ? 16.050 -4.553 12.947 1.00 30.07 96 GLY A CA 1
ATOM 659 C C . GLY A 1 86 ? 17.024 -3.412 12.730 1.00 27.26 96 GLY A C 1
ATOM 660 O O . GLY A 1 86 ? 17.129 -2.513 13.564 1.00 29.32 96 GLY A O 1
ATOM 661 N N . SER A 1 87 ? 17.740 -3.446 11.611 1.00 26.62 97 SER A N 1
ATOM 662 C CA . SER A 1 87 ? 18.704 -2.401 11.289 1.00 33.29 97 SER A CA 1
ATOM 663 C C . SER A 1 87 ? 18.003 -1.070 11.056 1.00 37.36 97 SER A C 1
ATOM 664 O O . SER A 1 87 ? 16.832 -1.038 10.676 1.00 43.34 97 SER A O 1
ATOM 666 N N . LEU A 1 88 ? 18.716 0.027 11.292 1.00 30.57 98 LEU A N 1
ATOM 667 C CA . LEU A 1 88 ? 18.169 1.349 11.020 1.00 26.88 98 LEU A CA 1
ATOM 668 C C . LEU A 1 88 ? 17.933 1.519 9.526 1.00 29.91 98 LEU A C 1
ATOM 669 O O . LEU A 1 88 ? 16.973 2.167 9.113 1.00 31.79 98 LEU A O 1
ATOM 674 N N . GLN A 1 89 ? 18.810 0.925 8.721 1.00 32.65 99 GLN A N 1
ATOM 675 C CA . GLN A 1 89 ? 18.666 0.980 7.272 1.00 31.20 99 GLN A CA 1
ATOM 676 C C . GLN A 1 89 ? 17.390 0.278 6.829 1.00 30.01 99 GLN A C 1
ATOM 677 O O . GLN A 1 89 ? 16.679 0.766 5.951 1.00 32.45 99 GLN A O 1
ATOM 683 N N . ASP A 1 90 ? 17.106 -0.868 7.440 1.00 35.31 100 ASP A N 1
ATOM 684 C CA . ASP A 1 90 ? 15.875 -1.597 7.160 1.00 40.85 100 ASP A CA 1
ATOM 685 C C . ASP A 1 90 ? 14.669 -0.748 7.537 1.00 34.60 100 ASP A C 1
ATOM 686 O O . ASP A 1 90 ? 13.629 -0.794 6.880 1.00 34.32 100 ASP A O 1
ATOM 691 N N . ILE A 1 91 ? 14.825 0.035 8.598 1.00 34.13 101 ILE A N 1
ATOM 692 C CA . ILE A 1 91 ? 13.745 0.875 9.093 1.00 29.54 101 ILE A CA 1
ATOM 693 C C . ILE A 1 91 ? 13.460 2.051 8.165 1.00 27.96 101 ILE A C 1
ATOM 694 O O . ILE A 1 91 ? 12.329 2.213 7.709 1.00 36.68 101 ILE A O 1
ATOM 699 N N . TYR A 1 92 ? 14.473 2.862 7.865 1.00 31.42 102 TYR A N 1
ATOM 700 C CA . TYR A 1 92 ? 14.233 4.068 7.072 1.00 26.91 102 TYR A CA 1
ATOM 701 C C . TYR A 1 92 ? 14.012 3.755 5.590 1.00 32.01 102 TYR A C 1
ATOM 702 O O . TYR A 1 92 ? 13.842 4.663 4.779 1.00 37.60 102 TYR A O 1
ATOM 711 N N . HIS A 1 93 ? 14.026 2.474 5.236 1.00 38.02 103 HIS A N 1
ATOM 712 C CA . HIS A 1 93 ? 13.654 2.066 3.887 1.00 35.99 103 HIS A CA 1
ATOM 713 C C . HIS A 1 93 ? 12.135 1.983 3.787 1.00 38.40 103 HIS A C 1
ATOM 714 O O . HIS A 1 93 ? 11.559 2.177 2.717 1.00 43.26 103 HIS A O 1
ATOM 721 N N . VAL A 1 94 ? 11.496 1.692 4.916 1.00 33.50 104 VAL A N 1
ATOM 722 C CA . VAL A 1 94 ? 10.041 1.705 5.015 1.00 40.38 104 VAL A CA 1
ATOM 723 C C . VAL A 1 94 ? 9.591 3.060 5.545 1.00 41.64 104 VAL A C 1
ATOM 724 O O . VAL A 1 94 ? 8.849 3.790 4.885 1.00 50.81 104 VAL A O 1
ATOM 728 N N . THR A 1 95 ? 10.052 3.378 6.750 1.00 37.33 105 THR A N 1
ATOM 729 C CA . THR A 1 95 ? 9.926 4.709 7.330 1.00 31.92 105 THR A CA 1
ATOM 730 C C . THR A 1 95 ? 10.534 5.740 6.382 1.00 34.57 105 THR A C 1
ATOM 731 O O . THR A 1 95 ? 11.397 5.407 5.575 1.00 47.91 105 THR A O 1
ATOM 735 N N . GLY A 1 96 ? 10.086 6.988 6.461 1.00 32.59 106 GLY A N 1
ATOM 736 C CA . GLY A 1 96 ? 10.773 8.061 5.767 1.00 47.08 106 GLY A CA 1
ATOM 737 C C . GLY A 1 96 ? 12.079 8.372 6.478 1.00 40.48 106 GLY A C 1
ATOM 738 O O . GLY A 1 96 ? 12.559 7.570 7.281 1.00 39.12 106 GLY A O 1
ATOM 739 N N . PRO A 1 97 ? 12.673 9.536 6.183 1.00 32.08 107 PRO A N 1
ATOM 740 C CA . PRO A 1 97 ? 13.840 9.975 6.954 1.00 31.82 107 PRO A CA 1
ATOM 741 C C . PRO A 1 97 ? 13.512 10.090 8.440 1.00 38.48 107 PRO A C 1
ATOM 742 O O . PRO A 1 97 ? 12.358 10.332 8.794 1.00 41.42 107 PRO A O 1
ATOM 746 N N . LEU A 1 98 ? 14.512 9.906 9.294 1.00 44.34 108 LEU A N 1
ATOM 747 C CA . LEU A 1 98 ? 14.304 9.992 10.735 1.00 43.25 108 LEU A CA 1
ATOM 748 C C . LEU A 1 98 ? 14.099 11.433 11.183 1.00 41.52 108 LEU A C 1
ATOM 749 O O . LEU A 1 98 ? 14.447 12.373 10.469 1.00 33.51 108 LEU A O 1
ATOM 754 N N . SER A 1 99 ? 13.527 11.598 12.370 1.00 44.11 109 SER A N 1
ATOM 755 C CA . SER A 1 99 ? 13.388 12.915 12.970 1.00 37.62 109 SER A CA 1
ATOM 756 C C . SER A 1 99 ? 14.752 13.391 13.445 1.00 37.37 109 SER A C 1
ATOM 757 O O . SER A 1 99 ? 15.684 12.596 13.553 1.00 49.80 109 SER A O 1
ATOM 760 N N . GLU A 1 100 ? 14.876 14.683 13.725 1.00 40.71 110 GLU A N 1
ATOM 761 C CA . GLU A 1 100 ? 16.127 15.213 14.250 1.00 36.41 110 GLU A CA 1
ATOM 762 C C . GLU A 1 100 ? 16.398 14.640 15.637 1.00 41.70 110 GLU A C 1
ATOM 763 O O . GLU A 1 100 ? 17.532 14.291 15.963 1.00 48.62 110 GLU A O 1
ATOM 769 N N . LEU A 1 101 ? 15.347 14.532 16.444 1.00 36.62 111 LEU A N 1
ATOM 770 C CA . LEU A 1 101 ? 15.472 13.994 17.794 1.00 40.03 111 LEU A CA 1
ATOM 771 C C . LEU A 1 101 ? 15.746 12.495 17.765 1.00 43.87 111 LEU A C 1
ATOM 772 O O . LEU A 1 101 ? 16.378 11.952 18.672 1.00 44.87 111 LEU A O 1
ATOM 777 N N . GLN A 1 102 ? 15.264 11.830 16.721 1.00 41.46 112 GLN A N 1
ATOM 778 C CA . GLN A 1 102 ? 15.513 10.405 16.546 1.00 38.58 112 GLN A CA 1
ATOM 779 C C . GLN A 1 102 ? 16.966 10.169 16.149 1.00 38.39 112 GLN A C 1
ATOM 780 O O . GLN A 1 102 ? 17.626 9.273 16.673 1.00 39.94 112 GLN A O 1
ATOM 786 N N . ILE A 1 103 ? 17.455 10.983 15.220 1.00 38.10 113 ILE A N 1
ATOM 787 C CA . ILE A 1 103 ? 18.857 10.947 14.823 1.00 31.25 113 ILE A CA 1
ATOM 788 C C . ILE A 1 103 ? 19.749 11.265 16.020 1.00 36.23 113 ILE A C 1
ATOM 789 O O . ILE A 1 103 ? 20.794 10.644 16.214 1.00 36.72 113 ILE A O 1
ATOM 794 N N . ALA A 1 104 ? 19.313 12.226 16.831 1.00 38.14 114 ALA A N 1
ATOM 795 C CA . ALA A 1 104 ? 20.050 12.632 18.023 1.00 38.56 114 ALA A CA 1
ATOM 796 C C . ALA A 1 104 ? 20.158 11.501 19.043 1.00 35.88 114 ALA A C 1
ATOM 797 O O . ALA A 1 104 ? 21.231 11.254 19.595 1.00 27.40 114 ALA A O 1
ATOM 799 N N . TYR A 1 105 ? 19.041 10.823 19.292 1.00 30.62 115 TYR A N 1
ATOM 800 C CA . TYR A 1 105 ? 19.013 9.722 20.249 1.00 34.08 115 TYR A CA 1
ATOM 801 C C . TYR A 1 105 ? 19.933 8.590 19.806 1.00 32.86 115 TYR A C 1
ATOM 802 O O . TYR A 1 105 ? 20.764 8.114 20.580 1.00 31.48 115 TYR A O 1
ATOM 811 N N . VAL A 1 106 ? 19.776 8.171 18.554 1.00 36.55 116 VAL A N 1
ATOM 812 C CA . VAL A 1 106 ? 20.602 7.120 17.968 1.00 31.90 116 VAL A CA 1
ATOM 813 C C . VAL A 1 106 ? 22.086 7.469 18.036 1.00 30.36 116 VAL A C 1
ATOM 814 O O . VAL A 1 106 ? 22.918 6.625 18.376 1.00 35.80 116 VAL A O 1
ATOM 818 N N . SER A 1 107 ? 22.407 8.721 17.725 1.00 26.35 117 SER A N 1
ATOM 819 C CA . SER A 1 107 ? 23.791 9.182 17.706 1.00 24.43 117 SER A CA 1
ATOM 820 C C . SER A 1 107 ? 24.449 9.099 19.080 1.00 23.25 117 SER A C 1
ATOM 821 O O . SER A 1 107 ? 25.591 8.657 19.197 1.00 27.58 117 SER A O 1
ATOM 824 N N . ARG A 1 108 ? 23.731 9.525 20.115 1.00 28.11 118 ARG A N 1
ATOM 825 C CA . ARG A 1 108 ? 24.266 9.496 21.474 1.00 31.10 118 ARG A CA 1
ATOM 826 C C . ARG A 1 108 ? 24.565 8.069 21.908 1.00 27.11 118 ARG A C 1
ATOM 827 O O . ARG A 1 108 ? 25.600 7.795 22.515 1.00 30.37 118 ARG A O 1
ATOM 835 N N . GLU A 1 109 ? 23.647 7.166 21.587 1.00 23.95 119 GLU A N 1
ATOM 836 C CA . GLU A 1 109 ? 23.783 5.768 21.963 1.00 21.80 119 GLU A CA 1
ATOM 837 C C . GLU A 1 109 ? 24.930 5.098 21.212 1.00 31.54 119 GLU A C 1
ATOM 838 O O . GLU A 1 109 ? 25.659 4.282 21.777 1.00 32.45 119 GLU A O 1
ATOM 844 N N . THR A 1 110 ? 25.090 5.447 19.939 1.00 22.43 120 THR A N 1
ATOM 845 C CA . THR A 1 110 ? 26.196 4.926 19.146 1.00 21.82 120 THR A CA 1
ATOM 846 C C . THR A 1 110 ? 27.523 5.408 19.718 1.00 27.32 120 THR A C 1
ATOM 847 O O . THR A 1 110 ? 28.480 4.640 19.828 1.00 30.04 120 THR A O 1
ATOM 850 N N . LEU A 1 111 ? 27.568 6.685 20.084 1.00 22.21 121 LEU A N 1
ATOM 851 C CA . LEU A 1 111 ? 28.761 7.277 20.675 1.00 21.41 121 LEU A CA 1
ATOM 852 C C . LEU A 1 111 ? 29.090 6.619 22.008 1.00 30.05 121 LEU A C 1
ATOM 853 O O . LEU A 1 111 ? 30.258 6.442 22.352 1.00 29.26 121 LEU A O 1
ATOM 858 N N . GLN A 1 112 ? 28.050 6.260 22.754 1.00 29.82 122 GLN A N 1
ATOM 859 C CA . GLN A 1 112 ? 28.225 5.553 24.015 1.00 23.83 122 GLN A CA 1
ATOM 860 C C . GLN A 1 112 ? 28.852 4.184 23.777 1.00 26.88 122 GLN A C 1
ATOM 861 O O . GLN A 1 112 ? 29.671 3.717 24.569 1.00 29.30 122 GLN A O 1
ATOM 867 N N . GLY A 1 113 ? 28.464 3.549 22.677 1.00 27.57 123 GLY A N 1
ATOM 868 C CA . GLY A 1 113 ? 29.016 2.259 22.312 1.00 27.79 123 GLY A CA 1
ATOM 869 C C . GLY A 1 113 ? 30.472 2.365 21.906 1.00 32.89 123 GLY A C 1
ATOM 870 O O . GLY A 1 113 ? 31.303 1.554 22.317 1.00 30.93 123 GLY A O 1
ATOM 871 N N . LEU A 1 114 ? 30.781 3.375 21.097 1.00 26.85 124 LEU A N 1
ATOM 872 C CA . LEU A 1 114 ? 32.143 3.591 20.624 1.00 22.81 124 LEU A CA 1
ATOM 873 C C . LEU A 1 114 ? 33.065 4.006 21.765 1.00 23.48 124 LEU A C 1
ATOM 874 O O . LEU A 1 114 ? 34.239 3.642 21.783 1.00 33.65 124 LEU A O 1
ATOM 879 N N . TYR A 1 115 ? 32.524 4.769 22.711 1.00 22.68 125 TYR A N 1
ATOM 880 C CA . TYR A 1 115 ? 33.260 5.166 23.908 1.00 20.01 125 TYR A CA 1
ATOM 881 C C . TYR A 1 115 ? 33.783 3.936 24.644 1.00 25.82 125 TYR A C 1
ATOM 882 O O . TYR A 1 115 ? 34.935 3.898 25.078 1.00 31.08 125 TYR A O 1
ATOM 891 N N . TYR A 1 116 ? 32.922 2.932 24.774 1.00 25.02 126 TYR A N 1
ATOM 892 C CA . TYR A 1 116 ? 33.289 1.669 25.403 1.00 23.49 126 TYR A CA 1
ATOM 893 C C . TYR A 1 116 ? 34.370 0.948 24.603 1.00 26.06 126 TYR A C 1
ATOM 894 O O . TYR A 1 116 ? 35.382 0.521 25.158 1.00 25.05 126 TYR A O 1
ATOM 902 N N . LEU A 1 117 ? 34.152 0.820 23.297 1.00 22.74 127 LEU A N 1
ATOM 903 C CA . LEU A 1 117 ? 35.101 0.138 22.423 1.00 24.22 127 LEU A CA 1
ATOM 904 C C . LEU A 1 117 ? 36.460 0.830 22.414 1.00 29.18 127 LEU A C 1
ATOM 905 O O . LEU A 1 117 ? 37.502 0.173 22.418 1.00 31.20 127 LEU A O 1
ATOM 910 N N . HIS A 1 118 ? 36.440 2.158 22.408 1.00 27.42 128 HIS A N 1
ATOM 911 C CA . HIS A 1 118 ? 37.668 2.937 22.310 1.00 25.59 128 HIS A CA 1
ATOM 912 C C . HIS A 1 118 ? 38.485 2.891 23.597 1.00 28.71 128 HIS A C 1
ATOM 913 O O . HIS A 1 118 ? 39.715 2.891 23.554 1.00 34.40 128 HIS A O 1
ATOM 920 N N . SER A 1 119 ? 37.806 2.852 24.740 1.00 31.34 129 SER A N 1
ATOM 921 C CA . SER A 1 119 ? 38.501 2.716 26.015 1.00 27.04 129 SER A CA 1
ATOM 922 C C . SER A 1 119 ? 39.192 1.358 26.076 1.00 18.83 129 SER A C 1
ATOM 923 O O . SER A 1 119 ? 40.264 1.220 26.661 1.00 20.60 129 SER A O 1
ATOM 926 N N . LYS A 1 120 ? 38.573 0.359 25.453 1.00 24.86 130 LYS A N 1
ATOM 927 C CA . LYS A 1 120 ? 39.167 -0.969 25.351 1.00 26.53 130 LYS A CA 1
ATOM 928 C C . LYS A 1 120 ? 40.265 -0.990 24.294 1.00 28.97 130 LYS A C 1
ATOM 929 O O . LYS A 1 120 ? 41.045 -1.939 24.211 1.00 24.61 130 LYS A O 1
ATOM 935 N N . GLY A 1 121 ? 40.317 0.060 23.481 1.00 29.36 131 GLY A N 1
ATOM 936 C CA . GLY A 1 121 ? 41.332 0.179 22.453 1.00 24.52 131 GLY A CA 1
ATOM 937 C C . GLY A 1 121 ? 40.946 -0.510 21.160 1.00 26.63 131 GLY A C 1
ATOM 938 O O . GLY A 1 121 ? 41.803 -0.823 20.333 1.00 27.79 131 GLY A O 1
ATOM 939 N N . LYS A 1 122 ? 39.651 -0.751 20.985 1.00 28.21 132 LYS A N 1
ATOM 940 C CA . LYS A 1 122 ? 39.149 -1.375 19.768 1.00 18.90 132 LYS A CA 1
ATOM 941 C C . LYS A 1 122 ? 38.440 -0.345 18.894 1.00 22.07 132 LYS A C 1
ATOM 942 O O . LYS A 1 122 ? 38.095 0.741 19.357 1.00 25.26 132 LYS A O 1
ATOM 948 N N . MET A 1 123 ? 38.231 -0.689 17.628 1.00 25.72 133 MET A N 1
ATOM 949 C CA . MET A 1 123 ? 37.528 0.189 16.701 1.00 25.21 133 MET A CA 1
ATOM 950 C C . MET A 1 123 ? 36.550 -0.620 15.854 1.00 29.84 133 MET A C 1
ATOM 951 O O . MET A 1 123 ? 36.795 -1.789 15.559 1.00 35.48 133 MET A O 1
ATOM 956 N N . HIS A 1 124 ? 35.438 -0.001 15.472 1.00 27.70 134 HIS A N 1
ATOM 957 C CA . HIS A 1 124 ? 34.412 -0.697 14.704 1.00 24.90 134 HIS A CA 1
ATOM 958 C C . HIS A 1 124 ? 34.723 -0.664 13.208 1.00 29.87 134 HIS A C 1
ATOM 959 O O . HIS A 1 124 ? 34.656 -1.690 12.530 1.00 27.20 134 HIS A O 1
ATOM 966 N N . ARG A 1 125 ? 35.047 0.529 12.711 1.00 32.81 135 ARG A N 1
ATOM 967 C CA . ARG A 1 125 ? 35.488 0.749 11.330 1.00 28.84 135 ARG A CA 1
ATOM 968 C C . ARG A 1 125 ? 34.443 0.423 10.263 1.00 28.71 135 ARG A C 1
ATOM 969 O O . ARG A 1 125 ? 34.754 0.407 9.074 1.00 37.72 135 ARG A O 1
ATOM 977 N N . ASP A 1 126 ? 33.209 0.170 10.680 1.00 29.36 136 ASP A N 1
ATOM 978 C CA . ASP A 1 126 ? 32.115 0.013 9.730 1.00 28.46 136 ASP A CA 1
ATOM 979 C C . ASP A 1 126 ? 30.815 0.497 10.353 1.00 32.61 136 ASP A C 1
ATOM 980 O O . ASP A 1 126 ? 29.795 -0.191 10.307 1.00 35.19 136 ASP A O 1
ATOM 985 N N . ILE A 1 127 ? 30.866 1.686 10.943 1.00 29.37 137 ILE A N 1
ATOM 986 C CA . ILE A 1 127 ? 29.694 2.291 11.559 1.00 28.42 137 ILE A CA 1
ATOM 987 C C . ILE A 1 127 ? 28.761 2.867 10.502 1.00 30.19 137 ILE A C 1
ATOM 988 O O . ILE A 1 127 ? 29.099 3.835 9.818 1.00 32.85 137 ILE A O 1
ATOM 993 N N . LYS A 1 128 ? 27.588 2.259 10.371 1.00 34.15 138 LYS A N 1
ATOM 994 C CA . LYS A 1 128 ? 26.565 2.745 9.456 1.00 23.23 138 LYS A CA 1
ATOM 995 C C . LYS A 1 128 ? 25.188 2.280 9.914 1.00 32.37 138 LYS A C 1
ATOM 996 O O . LYS A 1 128 ? 25.068 1.544 10.894 1.00 30.22 138 LYS A O 1
ATOM 1002 N N . GLY A 1 129 ? 24.153 2.713 9.201 1.00 30.74 139 GLY A N 1
ATOM 1003 C CA . GLY A 1 129 ? 22.784 2.397 9.567 1.00 29.15 139 GLY A CA 1
ATOM 1004 C C . GLY A 1 129 ? 22.477 0.912 9.585 1.00 29.09 139 GLY A C 1
ATOM 1005 O O . GLY A 1 129 ? 21.621 0.458 10.345 1.00 34.20 139 GLY A O 1
ATOM 1006 N N . ALA A 1 130 ? 23.177 0.151 8.750 1.00 27.65 140 ALA A N 1
ATOM 1007 C CA . ALA A 1 130 ? 22.957 -1.287 8.661 1.00 20.37 140 ALA A CA 1
ATOM 1008 C C . ALA A 1 130 ? 23.497 -2.015 9.889 1.00 24.06 140 ALA A C 1
ATOM 1009 O O . ALA A 1 130 ? 23.112 -3.151 10.163 1.00 19.87 140 ALA A O 1
ATOM 1010 N N . ASN A 1 131 ? 24.385 -1.354 10.625 1.00 33.24 141 ASN A N 1
ATOM 1011 C CA . ASN A 1 131 ? 25.023 -1.958 11.791 1.00 28.42 141 ASN A CA 1
ATOM 1012 C C . ASN A 1 131 ? 24.519 -1.394 13.115 1.00 25.32 141 ASN A C 1
ATOM 1013 O O . ASN A 1 131 ? 25.044 -1.724 14.178 1.00 31.26 141 ASN A O 1
ATOM 1018 N N . ILE A 1 132 ? 23.536 -0.536 13.089 1.00 26.69 142 ILE A N 1
ATOM 1019 C CA . ILE A 1 132 ? 22.990 0.006 14.308 1.00 25.50 142 ILE A CA 1
ATOM 1020 C C . ILE A 1 132 ? 21.638 -0.593 14.481 1.00 27.54 142 ILE A C 1
ATOM 1021 O O . ILE A 1 132 ? 20.787 -0.302 13.730 1.00 30.80 142 ILE A O 1
ATOM 1026 N N . LEU A 1 133 ? 21.440 -1.431 15.479 1.00 30.24 143 LEU A N 1
ATOM 1027 C CA . LEU A 1 133 ? 20.167 -2.086 15.662 1.00 26.85 143 LEU A CA 1
ATOM 1028 C C . LEU A 1 133 ? 19.324 -1.524 16.744 1.00 29.32 143 LEU A C 1
ATOM 1029 O O . LEU A 1 133 ? 19.778 -0.779 17.556 1.00 25.74 143 LEU A O 1
ATOM 1034 N N . LEU A 1 134 ? 18.065 -1.919 16.722 1.00 29.57 144 LEU A N 1
ATOM 1035 C CA . LEU A 1 134 ? 17.067 -1.487 17.674 1.00 24.48 144 LEU A CA 1
ATOM 1036 C C . LEU A 1 134 ? 16.367 -2.633 18.324 1.00 28.78 144 LEU A C 1
ATOM 1037 O O . LEU A 1 134 ? 16.056 -3.563 17.683 1.00 27.37 144 LEU A O 1
ATOM 1053 N N . ASP A 1 136 ? 13.113 -4.114 20.589 1.00 47.09 146 ASP A N 1
ATOM 1054 C CA . ASP A 1 136 ? 11.687 -3.833 20.591 1.00 39.59 146 ASP A CA 1
ATOM 1055 C C . ASP A 1 136 ? 11.250 -2.752 21.574 1.00 44.71 146 ASP A C 1
ATOM 1056 O O . ASP A 1 136 ? 10.268 -2.099 21.342 1.00 41.65 146 ASP A O 1
ATOM 1058 N N . ASN A 1 137 ? 11.987 -2.570 22.659 1.00 39.66 147 ASN A N 1
ATOM 1059 C CA . ASN A 1 137 ? 11.759 -1.546 23.636 1.00 37.45 147 ASN A CA 1
ATOM 1060 C C . ASN A 1 137 ? 12.388 -0.232 23.276 1.00 37.92 147 ASN A C 1
ATOM 1061 O O . ASN A 1 137 ? 12.287 0.693 24.017 1.00 41.27 147 ASN A O 1
ATOM 1066 N N . GLY A 1 138 ? 13.106 -0.169 22.176 1.00 42.53 148 GLY A N 1
ATOM 1067 C CA . GLY A 1 138 ? 13.697 1.060 21.711 1.00 37.31 148 GLY A CA 1
ATOM 1068 C C . GLY A 1 138 ? 15.140 1.315 21.995 1.00 36.22 148 GLY A C 1
ATOM 1069 O O . GLY A 1 138 ? 15.584 2.416 21.844 1.00 28.31 148 GLY A O 1
ATOM 1070 N N . HIS A 1 139 ? 15.847 0.285 22.411 1.00 33.62 149 HIS A N 1
ATOM 1071 C CA . HIS A 1 139 ? 17.239 0.378 22.706 1.00 28.36 149 HIS A CA 1
ATOM 1072 C C . HIS A 1 139 ? 18.089 0.204 21.504 1.00 25.38 149 HIS A C 1
ATOM 1073 O O . HIS A 1 139 ? 17.782 -0.559 20.667 1.00 25.85 149 HIS A O 1
ATOM 1080 N N . VAL A 1 140 ? 19.192 0.922 21.481 1.00 28.73 150 VAL A N 1
ATOM 1081 C CA . VAL A 1 140 ? 20.128 0.936 20.387 1.00 30.48 150 VAL A CA 1
ATOM 1082 C C . VAL A 1 140 ? 21.412 0.168 20.614 1.00 30.34 150 VAL A C 1
ATOM 1083 O O . VAL A 1 140 ? 22.183 0.538 21.432 1.00 25.69 150 VAL A O 1
ATOM 1087 N N . LYS A 1 141 ? 21.632 -0.884 19.848 1.00 24.97 151 LYS A N 1
ATOM 1088 C CA . LYS A 1 141 ? 22.818 -1.690 19.925 1.00 19.96 151 LYS A CA 1
ATOM 1089 C C . LYS A 1 141 ? 23.578 -1.685 18.619 1.00 26.48 151 LYS A C 1
ATOM 1090 O O . LYS A 1 141 ? 23.009 -1.634 17.575 1.00 22.75 151 LYS A O 1
ATOM 1096 N N . LEU A 1 142 ? 24.890 -1.781 18.697 1.00 24.39 152 LEU A N 1
ATOM 1097 C CA . LEU A 1 142 ? 25.751 -1.817 17.539 1.00 17.46 152 LEU A CA 1
ATOM 1098 C C . LEU A 1 142 ? 26.138 -3.206 17.196 1.00 18.58 152 LEU A C 1
ATOM 1099 O O . LEU A 1 142 ? 26.373 -3.976 18.052 1.00 22.25 152 LEU A O 1
ATOM 1104 N N . ALA A 1 143 ? 26.295 -3.497 15.927 1.00 21.86 153 ALA A N 1
ATOM 1105 C CA . ALA A 1 143 ? 26.649 -4.825 15.511 1.00 28.99 153 ALA A CA 1
ATOM 1106 C C . ALA A 1 143 ? 27.755 -4.923 14.487 1.00 37.65 153 ALA A C 1
ATOM 1107 O O . ALA A 1 143 ? 28.377 -3.964 14.145 1.00 35.70 153 ALA A O 1
ATOM 1109 N N . ASP A 1 144 ? 27.992 -6.140 14.043 1.00 38.52 154 ASP A N 1
ATOM 1110 C CA . ASP A 1 144 ? 28.983 -6.504 13.048 1.00 33.14 154 ASP A CA 1
ATOM 1111 C C . ASP A 1 144 ? 30.453 -6.220 13.217 1.00 36.36 154 ASP A C 1
ATOM 1112 O O . ASP A 1 144 ? 31.023 -5.390 12.563 1.00 37.02 154 ASP A O 1
ATOM 1117 N N . PHE A 1 145 ? 31.094 -7.012 14.044 1.00 34.71 155 PHE A N 1
ATOM 1118 C CA . PHE A 1 145 ? 32.500 -6.876 14.267 1.00 28.50 155 PHE A CA 1
ATOM 1119 C C . PHE A 1 145 ? 33.372 -7.593 13.269 1.00 30.14 155 PHE A C 1
ATOM 1120 O O . PHE A 1 145 ? 34.473 -7.893 13.581 1.00 32.66 155 PHE A O 1
ATOM 1128 N N . GLY A 1 146 ? 32.884 -7.852 12.073 1.00 29.57 156 GLY A N 1
ATOM 1129 C CA . GLY A 1 146 ? 33.614 -8.547 11.057 1.00 28.18 156 GLY A CA 1
ATOM 1130 C C . GLY A 1 146 ? 34.694 -7.719 10.476 1.00 31.35 156 GLY A C 1
ATOM 1131 O O . GLY A 1 146 ? 35.758 -8.176 10.250 1.00 31.89 156 GLY A O 1
ATOM 1132 N N . VAL A 1 147 ? 34.415 -6.464 10.252 1.00 28.96 157 VAL A N 1
ATOM 1133 C CA . VAL A 1 147 ? 35.374 -5.565 9.691 1.00 25.49 157 VAL A CA 1
ATOM 1134 C C . VAL A 1 147 ? 36.492 -5.328 10.675 1.00 32.16 157 VAL A C 1
ATOM 1135 O O . VAL A 1 147 ? 37.632 -5.265 10.327 1.00 33.01 157 VAL A O 1
ATOM 1139 N N . SER A 1 148 ? 36.145 -5.212 11.929 1.00 32.72 158 SER A N 1
ATOM 1140 C CA . SER A 1 148 ? 37.093 -4.996 12.966 1.00 28.84 158 SER A CA 1
ATOM 1141 C C . SER A 1 148 ? 37.982 -6.157 12.993 1.00 34.91 158 SER A C 1
ATOM 1142 O O . SER A 1 148 ? 39.160 -6.047 13.098 1.00 41.05 158 SER A O 1
ATOM 1145 N N . ALA A 1 149 ? 37.397 -7.307 12.867 1.00 33.03 159 ALA A N 1
ATOM 1146 C CA . ALA A 1 149 ? 38.190 -8.527 12.938 1.00 30.47 159 ALA A CA 1
ATOM 1147 C C . ALA A 1 149 ? 39.146 -8.633 11.754 1.00 37.62 159 ALA A C 1
ATOM 1148 O O . ALA A 1 149 ? 40.282 -9.081 11.907 1.00 37.11 159 ALA A O 1
ATOM 1150 N N . GLN A 1 150 ? 38.678 -8.221 10.578 1.00 37.91 160 GLN A N 1
ATOM 1151 C CA . GLN A 1 150 ? 39.502 -8.234 9.372 1.00 30.15 160 GLN A CA 1
ATOM 1152 C C . GLN A 1 150 ? 40.743 -7.366 9.533 1.00 32.80 160 GLN A C 1
ATOM 1153 O O . GLN A 1 150 ? 41.850 -7.779 9.194 1.00 31.86 160 GLN A O 1
ATOM 1159 N N . ILE A 1 151 ? 40.546 -6.162 10.057 1.00 29.08 161 ILE A N 1
ATOM 1160 C CA . ILE A 1 151 ? 41.630 -5.203 10.226 1.00 31.16 161 ILE A CA 1
ATOM 1161 C C . ILE A 1 151 ? 42.682 -5.702 11.214 1.00 36.92 161 ILE A C 1
ATOM 1162 O O . ILE A 1 151 ? 43.883 -5.575 10.971 1.00 48.67 161 ILE A O 1
ATOM 1167 N N . THR A 1 152 ? 42.226 -6.284 12.318 1.00 42.37 162 THR A N 1
ATOM 1168 C CA . THR A 1 152 ? 43.131 -6.854 13.309 1.00 38.78 162 THR A CA 1
ATOM 1169 C C . THR A 1 152 ? 43.949 -7.997 12.713 1.00 41.77 162 THR A C 1
ATOM 1170 O O . THR A 1 152 ? 45.165 -8.066 12.899 1.00 47.21 162 THR A O 1
ATOM 1174 N N . ALA A 1 153 ? 43.275 -8.880 11.984 1.00 43.05 163 ALA A N 1
ATOM 1175 C CA . ALA A 1 153 ? 43.910 -10.065 11.413 1.00 42.23 163 ALA A CA 1
ATOM 1176 C C . ALA A 1 153 ? 44.968 -9.721 10.366 1.00 50.86 163 ALA A C 1
ATOM 1177 O O . ALA A 1 153 ? 45.932 -10.466 10.185 1.00 56.58 163 ALA A O 1
ATOM 1179 N N . THR A 1 154 ? 44.790 -8.597 9.678 1.00 50.67 164 THR A N 1
ATOM 1180 C CA . THR A 1 154 ? 45.721 -8.203 8.625 1.00 57.66 164 THR A CA 1
ATOM 1181 C C . THR A 1 154 ? 46.989 -7.561 9.183 1.00 65.41 164 THR A C 1
ATOM 1182 O O . THR A 1 154 ? 47.932 -7.292 8.437 1.00 66.34 164 THR A O 1
ATOM 1186 N N . ILE A 1 155 ? 47.015 -7.312 10.489 1.00 60.43 165 ILE A N 1
ATOM 1187 C CA . ILE A 1 155 ? 48.256 -6.909 11.140 1.00 63.38 165 ILE A CA 1
ATOM 1188 C C . ILE A 1 155 ? 49.216 -8.090 11.071 1.00 67.02 165 ILE A C 1
ATOM 1189 O O . ILE A 1 155 ? 49.137 -9.020 11.875 1.00 65.06 165 ILE A O 1
ATOM 1194 N N . ALA A 1 156 ? 50.105 -8.059 10.084 1.00 76.86 166 ALA A N 1
ATOM 1195 C CA . ALA A 1 156 ? 51.018 -9.168 9.838 1.00 80.30 166 ALA A CA 1
ATOM 1196 C C . ALA A 1 156 ? 52.319 -8.679 9.211 1.00 77.33 166 ALA A C 1
ATOM 1197 O O . ALA A 1 156 ? 52.305 -7.935 8.230 1.00 79.23 166 ALA A O 1
ATOM 1199 N N . ALA A 1 160 ? 54.386 -6.112 3.018 1.00 49.96 170 ALA A N 1
ATOM 1200 C CA . ALA A 1 160 ? 55.160 -6.329 1.801 1.00 52.74 170 ALA A CA 1
ATOM 1201 C C . ALA A 1 160 ? 54.836 -5.280 0.742 1.00 53.83 170 ALA A C 1
ATOM 1202 O O . ALA A 1 160 ? 53.761 -5.301 0.141 1.00 54.11 170 ALA A O 1
ATOM 1204 N N . PHE A 1 161 ? 55.769 -4.361 0.519 1.00 47.45 171 PHE A N 1
ATOM 1205 C CA . PHE A 1 161 ? 55.598 -3.332 -0.498 1.00 36.49 171 PHE A CA 1
ATOM 1206 C C . PHE A 1 161 ? 55.715 -3.915 -1.898 1.00 42.24 171 PHE A C 1
ATOM 1207 O O . PHE A 1 161 ? 56.444 -4.883 -2.118 1.00 45.47 171 PHE A O 1
ATOM 1215 N N . ILE A 1 162 ? 54.991 -3.324 -2.842 1.00 42.81 172 ILE A N 1
ATOM 1216 C CA . ILE A 1 162 ? 55.208 -3.611 -4.254 1.00 37.37 172 ILE A CA 1
ATOM 1217 C C . ILE A 1 162 ? 56.111 -2.525 -4.823 1.00 40.26 172 ILE A C 1
ATOM 1218 O O . ILE A 1 162 ? 55.662 -1.413 -5.097 1.00 36.31 172 ILE A O 1
ATOM 1223 N N . GLY A 1 163 ? 57.390 -2.847 -4.982 1.00 37.85 173 GLY A N 1
ATOM 1224 C CA . GLY A 1 163 ? 58.371 -1.863 -5.399 1.00 31.02 173 GLY A CA 1
ATOM 1225 C C . GLY A 1 163 ? 59.056 -1.250 -4.194 1.00 37.74 173 GLY A C 1
ATOM 1226 O O . GLY A 1 163 ? 58.834 -1.679 -3.061 1.00 31.50 173 GLY A O 1
ATOM 1227 N N . THR A 1 164 ? 59.889 -0.243 -4.434 1.00 35.15 174 THR A N 1
ATOM 1228 C CA . THR A 1 164 ? 60.634 0.401 -3.359 1.00 29.15 174 THR A CA 1
ATOM 1229 C C . THR A 1 164 ? 60.018 1.759 -3.030 1.00 27.56 174 THR A C 1
ATOM 1230 O O . THR A 1 164 ? 59.841 2.593 -3.917 1.00 26.70 174 THR A O 1
ATOM 1234 N N . PRO A 1 165 ? 59.683 1.975 -1.746 1.00 35.03 175 PRO A N 1
ATOM 1235 C CA . PRO A 1 165 ? 58.972 3.166 -1.260 1.00 36.10 175 PRO A CA 1
ATOM 1236 C C . PRO A 1 165 ? 59.594 4.497 -1.677 1.00 31.60 175 PRO A C 1
ATOM 1237 O O . PRO A 1 165 ? 58.873 5.387 -2.126 1.00 30.72 175 PRO A O 1
ATOM 1241 N N . TYR A 1 166 ? 60.909 4.625 -1.533 1.00 30.66 176 TYR A N 1
ATOM 1242 C CA . TYR A 1 166 ? 61.578 5.906 -1.738 1.00 23.67 176 TYR A CA 1
ATOM 1243 C C . TYR A 1 166 ? 61.502 6.395 -3.182 1.00 26.97 176 TYR A C 1
ATOM 1244 O O . TYR A 1 166 ? 61.542 7.599 -3.437 1.00 28.86 176 TYR A O 1
ATOM 1253 N N . TRP A 1 167 ? 61.386 5.461 -4.122 1.00 30.76 177 TRP A N 1
ATOM 1254 C CA . TRP A 1 167 ? 61.332 5.805 -5.540 1.00 20.22 177 TRP A CA 1
ATOM 1255 C C 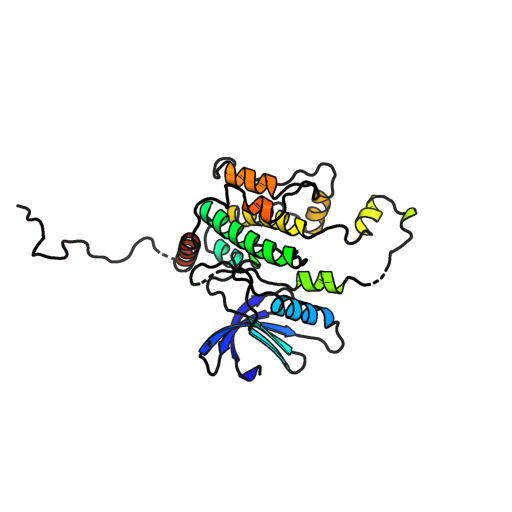. TRP A 1 167 ? 59.901 5.925 -6.058 1.00 26.90 177 TRP A C 1
ATOM 1256 O O . TRP A 1 167 ? 59.682 6.163 -7.246 1.00 30.90 177 TRP A O 1
ATOM 1267 N N . MET A 1 168 ? 58.928 5.762 -5.168 1.00 27.21 178 MET A N 1
ATOM 1268 C CA . MET A 1 168 ? 57.526 5.831 -5.560 1.00 24.12 178 MET A CA 1
ATOM 1269 C C . MET A 1 168 ? 57.055 7.263 -5.759 1.00 24.67 178 MET A C 1
ATOM 1270 O O . MET A 1 168 ? 57.335 8.140 -4.943 1.00 27.51 178 MET A O 1
ATOM 1275 N N . ALA A 1 169 ? 56.339 7.492 -6.855 1.00 32.40 179 ALA A N 1
ATOM 1276 C CA . ALA A 1 169 ? 55.670 8.764 -7.084 1.00 27.33 179 ALA A CA 1
ATOM 1277 C C . ALA A 1 169 ? 54.564 8.932 -6.048 1.00 32.27 179 ALA A C 1
ATOM 1278 O O . ALA A 1 169 ? 54.016 7.939 -5.570 1.00 34.35 179 ALA A O 1
ATOM 1280 N N . PRO A 1 170 ? 54.243 10.187 -5.687 1.00 35.15 180 PRO A N 1
ATOM 1281 C CA . PRO A 1 170 ? 53.219 10.485 -4.677 1.00 31.39 180 PRO A CA 1
ATOM 1282 C C . PRO A 1 170 ? 51.899 9.739 -4.882 1.00 27.30 180 PRO A C 1
ATOM 1283 O O . PRO A 1 170 ? 51.287 9.316 -3.902 1.00 35.95 180 PRO A O 1
ATOM 1287 N N . GLU A 1 171 ? 51.474 9.574 -6.131 1.00 22.12 181 GLU A N 1
ATOM 1288 C CA . GLU A 1 171 ? 50.210 8.901 -6.411 1.00 26.42 181 GLU A CA 1
ATOM 1289 C C . GLU A 1 171 ? 50.324 7.389 -6.212 1.00 30.51 181 GLU A C 1
ATOM 1290 O O . GLU A 1 171 ? 49.323 6.709 -5.989 1.00 33.28 181 GLU A O 1
ATOM 1296 N N . VAL A 1 172 ? 51.544 6.869 -6.292 1.00 25.22 182 VAL A N 1
ATOM 1297 C CA . VAL A 1 172 ? 51.788 5.458 -6.017 1.00 25.69 182 VAL A CA 1
ATOM 1298 C C . VAL A 1 172 ? 51.901 5.243 -4.514 1.00 32.06 182 VAL A C 1
ATOM 1299 O O . VAL A 1 172 ? 51.406 4.252 -3.975 1.00 37.13 182 VAL A O 1
ATOM 1303 N N . ALA A 1 173 ? 52.552 6.190 -3.844 1.00 33.44 183 ALA A N 1
ATOM 1304 C CA . ALA A 1 173 ? 52.722 6.146 -2.397 1.00 29.49 183 ALA A CA 1
ATOM 1305 C C . ALA A 1 173 ? 51.377 6.131 -1.682 1.00 36.70 183 ALA A C 1
ATOM 1306 O O . ALA A 1 173 ? 51.222 5.488 -0.643 1.00 41.05 183 ALA A O 1
ATOM 1308 N N . ALA A 1 174 ? 50.407 6.843 -2.248 1.00 36.06 184 ALA A N 1
ATOM 1309 C CA . ALA A 1 174 ? 49.076 6.937 -1.662 1.00 41.91 184 AL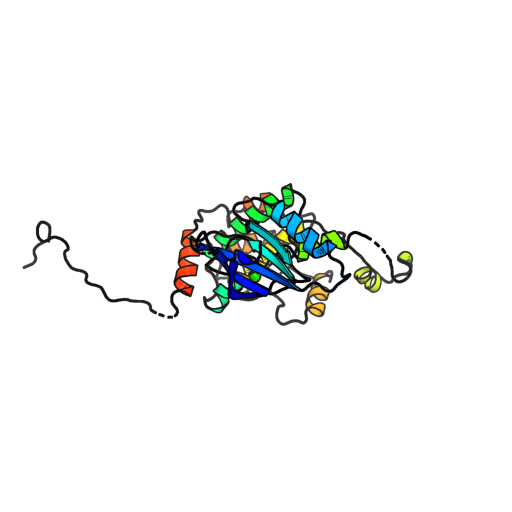A A CA 1
ATOM 1310 C C . ALA A 1 174 ? 48.391 5.577 -1.626 1.00 38.98 184 ALA A C 1
ATOM 1311 O O . ALA A 1 174 ? 47.598 5.290 -0.730 1.00 46.39 184 ALA A O 1
ATOM 1313 N N . VAL A 1 175 ? 48.716 4.741 -2.604 1.00 32.44 185 VAL A N 1
ATOM 1314 C CA . VAL A 1 175 ? 48.086 3.437 -2.751 1.00 37.91 185 VAL A CA 1
ATOM 1315 C C . VAL A 1 175 ? 48.909 2.348 -2.061 1.00 36.61 185 VAL A C 1
ATOM 1316 O O . VAL A 1 175 ? 48.391 1.289 -1.703 1.00 37.87 185 VAL A O 1
ATOM 1320 N N . GLU A 1 176 ? 50.191 2.623 -1.849 1.00 32.58 186 GLU A N 1
ATOM 1321 C CA . GLU A 1 176 ? 51.084 1.640 -1.249 1.00 31.70 186 GLU A CA 1
ATOM 1322 C C . GLU A 1 176 ? 51.124 1.752 0.274 1.00 30.59 186 GLU A C 1
ATOM 1323 O O . GLU A 1 176 ? 51.678 0.888 0.954 1.00 30.18 186 GLU A O 1
ATOM 1329 N N . ARG A 1 177 ? 50.531 2.818 0.801 1.00 36.74 187 ARG A N 1
ATOM 1330 C CA . ARG A 1 177 ? 50.489 3.051 2.242 1.00 32.99 187 ARG A CA 1
ATOM 1331 C C . ARG A 1 177 ? 49.587 2.054 2.966 1.00 37.37 187 ARG A C 1
ATOM 1332 O O . ARG A 1 177 ? 48.740 1.405 2.351 1.00 42.29 187 ARG A O 1
ATOM 1340 N N . LYS A 1 178 ? 49.772 1.944 4.278 1.00 28.95 188 LYS A N 1
ATOM 1341 C CA . LYS A 1 178 ? 48.960 1.053 5.102 1.00 31.23 188 LYS A CA 1
ATOM 1342 C C . LYS A 1 178 ? 48.828 1.591 6.524 1.00 40.31 188 LYS A C 1
ATOM 1343 O O . LYS A 1 178 ? 49.749 2.216 7.047 1.00 34.02 188 LYS A O 1
ATOM 1345 N N . GLY A 1 179 ? 47.678 1.345 7.146 1.00 41.85 189 GLY A N 1
ATOM 1346 C CA . GLY A 1 179 ? 47.426 1.816 8.496 1.00 35.29 189 GLY A CA 1
ATOM 1347 C C . GLY A 1 179 ? 47.452 3.330 8.585 1.00 38.88 189 GLY A C 1
ATOM 1348 O O . GLY A 1 179 ? 46.958 4.018 7.696 1.00 51.65 189 GLY A O 1
ATOM 1349 N N . GLY A 1 180 ? 48.029 3.854 9.660 1.00 31.62 190 GLY A N 1
ATOM 1350 C CA . GLY A 1 180 ? 48.167 5.290 9.816 1.00 34.64 190 GLY A CA 1
ATOM 1351 C C . GLY A 1 180 ? 46.906 5.999 10.276 1.00 38.44 190 GLY A C 1
ATOM 1352 O O . GLY A 1 180 ? 46.845 7.229 10.271 1.00 37.75 190 GLY A O 1
ATOM 1353 N N . TYR A 1 181 ? 45.895 5.232 10.670 1.00 34.22 191 TYR A N 1
ATOM 1354 C CA . TYR A 1 181 ? 44.679 5.821 11.221 1.00 34.15 191 TYR A CA 1
ATOM 1355 C C . TYR A 1 181 ? 44.304 5.162 12.545 1.00 39.10 191 TYR A C 1
ATOM 1356 O O . TYR A 1 181 ? 44.741 4.050 12.840 1.00 38.46 191 TYR A O 1
ATOM 1365 N N . ASN A 1 182 ? 43.501 5.859 13.344 1.00 37.45 192 ASN A N 1
ATOM 1366 C CA . ASN A 1 182 ? 43.062 5.328 14.629 1.00 31.47 192 ASN A CA 1
ATOM 1367 C C . ASN A 1 182 ? 41.542 5.331 14.786 1.00 41.01 192 ASN A C 1
ATOM 1368 O O . ASN A 1 182 ? 40.805 5.571 13.828 1.00 39.30 192 ASN A O 1
ATOM 1373 N N . GLN A 1 183 ? 41.089 5.076 16.009 1.00 40.55 193 GLN A N 1
ATOM 1374 C CA . GLN A 1 183 ? 39.671 4.905 16.314 1.00 28.27 193 GLN A CA 1
ATOM 1375 C C . GLN A 1 183 ? 38.824 6.154 16.069 1.00 34.03 193 GLN A C 1
ATOM 1376 O O . GLN A 1 183 ? 37.595 6.087 16.084 1.00 39.74 193 GLN A O 1
ATOM 1382 N N . LEU A 1 184 ? 39.478 7.288 15.841 1.00 29.08 194 LEU A N 1
ATOM 1383 C CA . LEU A 1 184 ? 38.772 8.539 15.586 1.00 26.54 194 LEU A CA 1
ATOM 1384 C C . LEU A 1 184 ? 38.002 8.509 14.268 1.00 29.44 194 LEU A C 1
ATOM 1385 O O . LEU A 1 184 ? 37.138 9.350 14.026 1.00 34.44 194 LEU A O 1
ATOM 1390 N N . CYS A 1 185 ? 38.318 7.537 13.419 1.00 26.59 195 CYS A N 1
ATOM 1391 C CA . CYS A 1 185 ? 37.623 7.379 12.148 1.00 25.06 195 CYS A CA 1
ATOM 1392 C C . CYS A 1 185 ? 36.178 6.946 12.366 1.00 23.25 195 CYS A C 1
ATOM 1393 O O . CYS A 1 185 ? 35.321 7.164 11.511 1.00 23.82 195 CYS A O 1
ATOM 1396 N N . ASP A 1 186 ? 35.918 6.321 13.510 1.00 24.28 196 ASP A N 1
ATOM 1397 C CA . ASP A 1 186 ? 34.563 5.925 13.870 1.00 28.25 196 ASP A CA 1
ATOM 1398 C C . ASP A 1 186 ? 33.679 7.154 14.042 1.00 26.51 196 ASP A C 1
ATOM 1399 O O . ASP A 1 186 ? 32.495 7.129 13.707 1.00 23.71 196 ASP A O 1
ATOM 1404 N N . LEU A 1 187 ? 34.266 8.228 14.561 1.00 27.11 197 LEU A N 1
ATOM 1405 C CA . LEU A 1 187 ? 33.542 9.475 14.784 1.00 23.27 197 LEU A CA 1
ATOM 1406 C C . LEU A 1 187 ? 33.090 10.097 13.468 1.00 25.87 197 LEU A C 1
ATOM 1407 O O . LEU A 1 187 ? 32.019 10.699 13.394 1.00 30.80 197 LEU A O 1
ATOM 1411 N N . TRP A 1 188 ? 33.914 9.954 12.435 1.00 28.85 198 TRP A N 1
ATOM 1412 C CA . TRP A 1 188 ? 33.551 10.423 11.103 1.00 23.70 198 TRP A CA 1
ATOM 1413 C C . TRP A 1 188 ? 32.342 9.652 10.595 1.00 27.07 198 TRP A C 1
ATOM 1414 O O . TRP A 1 188 ? 31.419 10.231 10.022 1.00 33.25 198 TRP A O 1
ATOM 1425 N N . ALA A 1 189 ? 32.357 8.341 10.814 1.00 26.72 199 ALA A N 1
ATOM 1426 C CA . ALA A 1 189 ? 31.267 7.476 10.382 1.00 24.35 199 ALA A CA 1
ATOM 1427 C C . ALA A 1 189 ? 29.968 7.833 11.096 1.00 26.63 199 ALA A C 1
ATOM 1428 O O . ALA A 1 189 ? 28.883 7.667 10.543 1.00 31.44 199 ALA A O 1
ATOM 1430 N N . VAL A 1 190 ? 30.086 8.323 12.327 1.00 25.46 200 VAL A N 1
ATOM 1431 C CA . VAL A 1 190 ? 28.928 8.795 13.076 1.00 27.32 200 VAL A CA 1
ATOM 1432 C C . VAL A 1 190 ? 28.321 10.009 12.379 1.00 27.41 200 VAL A C 1
ATOM 1433 O O . VAL A 1 190 ? 27.101 10.130 12.265 1.00 34.15 200 VAL A O 1
ATOM 1437 N N . GLY A 1 191 ? 29.185 10.898 11.901 1.00 24.65 201 GLY A N 1
ATOM 1438 C CA . GLY A 1 191 ? 28.747 12.078 11.180 1.00 25.21 201 GLY A CA 1
ATOM 1439 C C . GLY A 1 191 ? 28.065 11.726 9.873 1.00 34.92 201 GLY A C 1
ATOM 1440 O O . GLY A 1 191 ? 27.037 12.305 9.522 1.00 39.28 201 GLY A O 1
ATOM 1441 N N . ILE A 1 192 ? 28.641 10.770 9.150 1.00 29.43 202 ILE A N 1
ATOM 1442 C CA . ILE A 1 192 ? 28.064 10.313 7.892 1.00 23.86 202 ILE A CA 1
ATOM 1443 C C . ILE A 1 192 ? 26.737 9.602 8.139 1.00 26.36 202 ILE A C 1
ATOM 1444 O O . ILE A 1 192 ? 25.773 9.793 7.396 1.00 29.37 202 ILE A O 1
ATOM 1449 N N . THR A 1 193 ? 26.692 8.794 9.194 1.00 25.20 203 THR A N 1
ATOM 1450 C CA . THR A 1 193 ? 25.480 8.069 9.562 1.00 25.04 203 THR A CA 1
ATOM 1451 C C . THR A 1 193 ? 24.360 9.042 9.921 1.00 30.83 203 THR A C 1
ATOM 1452 O O . THR A 1 193 ? 23.191 8.798 9.615 1.00 31.04 203 THR A O 1
ATOM 1456 N N . ALA A 1 194 ? 24.728 10.147 10.562 1.00 25.83 204 ALA A N 1
ATOM 1457 C CA . ALA A 1 194 ? 23.778 11.203 10.894 1.00 26.59 204 ALA A CA 1
ATOM 1458 C C . ALA A 1 194 ? 23.107 11.736 9.633 1.00 33.38 204 ALA A C 1
ATOM 1459 O O . ALA A 1 194 ? 21.894 11.945 9.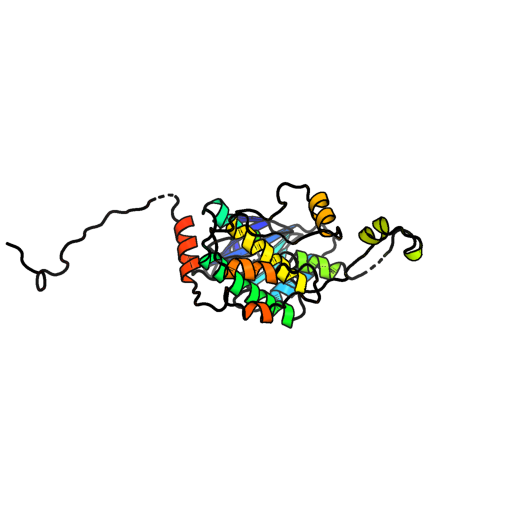602 1.00 28.36 204 ALA A O 1
ATOM 1461 N N . ILE A 1 195 ? 23.909 11.949 8.594 1.00 34.06 205 ILE A N 1
ATOM 1462 C CA . ILE A 1 195 ? 23.396 12.371 7.296 1.00 27.86 205 ILE A CA 1
ATOM 1463 C C . ILE A 1 195 ? 22.575 11.252 6.663 1.00 28.58 205 ILE A C 1
ATOM 1464 O O . ILE A 1 195 ? 21.504 11.495 6.105 1.00 33.41 205 ILE A O 1
ATOM 1469 N N . GLU A 1 196 ? 23.086 10.028 6.765 1.00 26.75 206 GLU A N 1
ATOM 1470 C CA . GLU A 1 196 ? 22.425 8.853 6.202 1.00 30.12 206 GLU A CA 1
ATOM 1471 C C . GLU A 1 196 ? 20.998 8.695 6.715 1.00 30.40 206 GLU A C 1
ATOM 1472 O O . GLU A 1 196 ? 20.074 8.459 5.939 1.00 34.61 206 GLU A O 1
ATOM 1478 N N . LEU A 1 197 ? 20.829 8.828 8.026 1.00 27.94 207 LEU A N 1
ATOM 1479 C CA . LEU A 1 197 ? 19.516 8.711 8.649 1.00 22.89 207 LEU A CA 1
ATOM 1480 C C . LEU A 1 197 ? 18.621 9.887 8.276 1.00 26.63 207 LEU A C 1
ATOM 1481 O O . LEU A 1 197 ? 17.396 9.796 8.342 1.00 27.67 207 LEU A O 1
ATOM 1486 N N . ALA A 1 198 ? 19.245 10.991 7.880 1.00 28.71 208 ALA A N 1
ATOM 1487 C CA . ALA A 1 198 ? 18.518 12.208 7.547 1.00 25.33 208 ALA A CA 1
ATOM 1488 C C . ALA A 1 198 ? 18.104 12.246 6.081 1.00 29.53 208 ALA A C 1
ATOM 1489 O O . ALA A 1 198 ? 17.045 12.774 5.740 1.00 37.38 208 ALA A O 1
ATOM 1491 N N . GLU A 1 199 ? 18.940 11.685 5.214 1.00 32.84 209 GLU A N 1
ATOM 1492 C CA . GLU A 1 199 ? 18.734 11.813 3.776 1.00 32.72 209 GLU A CA 1
ATOM 1493 C C . GLU A 1 199 ? 18.657 10.459 3.070 1.00 32.42 209 GLU A C 1
ATOM 1494 O O . GLU A 1 199 ? 18.809 10.378 1.850 1.00 35.08 209 GLU A O 1
ATOM 1500 N N . LEU A 1 200 ? 18.434 9.406 3.853 1.00 32.40 210 LEU A N 1
ATOM 1501 C CA . LEU A 1 200 ? 18.185 8.053 3.346 1.00 38.90 210 LEU A CA 1
ATOM 1502 C C . LEU A 1 200 ? 19.362 7.425 2.593 1.00 31.35 210 LEU A C 1
ATOM 1503 O O . LEU A 1 200 ? 19.241 6.316 2.068 1.00 31.61 210 LEU A O 1
ATOM 1508 N N . GLN A 1 201 ? 20.491 8.127 2.548 1.00 26.61 211 GLN A N 1
ATOM 1509 C CA . GLN A 1 201 ? 21.711 7.600 1.942 1.00 28.85 211 GLN A CA 1
ATOM 1510 C C . GLN A 1 201 ? 22.892 8.508 2.276 1.00 29.41 211 GLN A C 1
ATOM 1511 O O . GLN A 1 201 ? 22.712 9.707 2.487 1.00 31.58 211 GLN A O 1
ATOM 1517 N N . PRO A 1 202 ? 24.107 7.939 2.337 1.00 32.30 212 PRO A N 1
ATOM 1518 C CA . PRO A 1 202 ? 25.286 8.762 2.623 1.00 28.03 212 PRO A CA 1
ATOM 1519 C C . PRO A 1 202 ? 25.598 9.704 1.468 1.00 25.78 212 PRO A C 1
ATOM 1520 O O . PRO A 1 202 ? 25.136 9.465 0.354 1.00 30.61 212 PRO A O 1
ATOM 1524 N N . PRO A 1 203 ? 26.362 10.774 1.729 1.00 29.73 213 PRO A N 1
ATOM 1525 C CA . PRO A 1 203 ? 26.803 11.627 0.622 1.00 29.09 213 PRO A CA 1
ATOM 1526 C C . PRO A 1 203 ? 27.689 10.845 -0.347 1.00 31.95 213 PRO A C 1
ATOM 1527 O O . PRO A 1 203 ? 28.304 9.860 0.063 1.00 46.23 213 PRO A O 1
ATOM 1531 N N . MET A 1 204 ? 27.724 11.267 -1.610 1.00 35.30 214 MET A N 1
ATOM 1532 C CA . MET A 1 204 ? 28.518 10.612 -2.654 1.00 46.70 214 MET A CA 1
ATOM 1533 C C . MET A 1 204 ? 28.081 9.173 -2.942 1.00 41.82 214 MET A C 1
ATOM 1534 O O . MET A 1 204 ? 28.814 8.422 -3.583 1.00 37.83 214 MET A O 1
ATOM 1539 N N . PHE A 1 205 ? 26.889 8.794 -2.486 1.00 38.49 215 PHE A N 1
ATOM 1540 C CA . PHE A 1 205 ? 26.412 7.420 -2.640 1.00 27.65 215 PHE A CA 1
ATOM 1541 C C . PHE A 1 205 ? 26.178 7.039 -4.102 1.00 34.05 215 PHE A C 1
ATOM 1542 O O . PHE A 1 205 ? 26.144 5.857 -4.445 1.00 32.52 215 PHE A O 1
ATOM 1550 N N . ASP A 1 206 ? 26.020 8.041 -4.960 1.00 35.49 216 ASP A N 1
ATOM 1551 C CA . ASP A 1 206 ? 25.754 7.798 -6.374 1.00 33.09 216 ASP A CA 1
ATOM 1552 C C . ASP A 1 206 ? 27.037 7.571 -7.167 1.00 36.90 216 ASP A C 1
ATOM 1553 O O . ASP A 1 206 ? 27.003 7.066 -8.289 1.00 37.38 216 ASP A O 1
ATOM 1558 N N . LEU A 1 207 ? 28.167 7.948 -6.578 1.00 34.20 217 LEU A N 1
ATOM 1559 C CA . LEU A 1 207 ? 29.466 7.741 -7.206 1.00 34.97 217 LEU A CA 1
ATOM 1560 C C . LEU A 1 207 ? 29.909 6.289 -7.090 1.00 38.18 217 LEU A C 1
ATOM 1561 O O . LEU A 1 207 ? 29.380 5.535 -6.273 1.00 43.95 217 LEU A O 1
ATOM 1566 N N . HIS A 1 208 ? 30.878 5.900 -7.912 1.00 39.58 218 HIS A N 1
ATOM 1567 C CA . HIS A 1 208 ? 31.527 4.605 -7.757 1.00 36.57 218 HIS A CA 1
ATOM 1568 C C . HIS A 1 208 ? 32.367 4.623 -6.485 1.00 34.54 218 HIS A C 1
ATOM 1569 O O . HIS A 1 208 ? 32.933 5.658 -6.135 1.00 42.87 218 HIS A O 1
ATOM 1576 N N . PRO A 1 209 ? 32.436 3.480 -5.781 1.00 29.09 219 PRO A N 1
ATOM 1577 C CA . PRO A 1 209 ? 33.188 3.359 -4.526 1.00 33.42 219 PRO A CA 1
ATOM 1578 C C . PRO A 1 209 ? 34.627 3.868 -4.623 1.00 36.59 219 PRO A C 1
ATOM 1579 O O . PRO A 1 209 ? 35.065 4.614 -3.747 1.00 32.24 219 PRO A O 1
ATOM 1583 N N . MET A 1 210 ? 35.344 3.476 -5.671 1.00 36.34 220 MET A N 1
ATOM 1584 C CA . MET A 1 210 ? 36.721 3.925 -5.854 1.00 36.51 220 MET A CA 1
ATOM 1585 C C . MET A 1 210 ? 36.793 5.427 -6.104 1.00 38.10 220 MET A C 1
ATOM 1586 O O . MET A 1 210 ? 37.688 6.106 -5.599 1.00 38.90 220 MET A O 1
ATOM 1591 N N . ARG A 1 211 ? 35.847 5.938 -6.885 1.00 44.75 221 ARG A N 1
ATOM 1592 C CA . ARG A 1 211 ? 35.804 7.360 -7.203 1.00 40.45 221 ARG A CA 1
ATOM 1593 C C . ARG A 1 211 ? 35.551 8.194 -5.951 1.00 35.37 221 ARG A C 1
ATOM 1594 O O . ARG A 1 211 ? 36.122 9.270 -5.787 1.00 41.72 221 ARG A O 1
ATOM 1602 N N . ALA A 1 212 ? 34.698 7.685 -5.067 1.00 38.23 222 ALA A N 1
ATOM 1603 C CA . ALA A 1 212 ? 34.361 8.390 -3.835 1.00 33.73 222 ALA A CA 1
ATOM 1604 C C . ALA A 1 212 ? 35.553 8.461 -2.883 1.00 31.39 222 ALA A C 1
ATOM 1605 O O . ALA A 1 212 ? 35.768 9.477 -2.223 1.00 31.46 222 ALA A O 1
ATOM 1607 N N . LEU A 1 213 ? 36.324 7.379 -2.817 1.00 32.51 223 LEU A N 1
ATOM 1608 C CA . LEU A 1 213 ? 37.503 7.331 -1.957 1.00 27.06 223 LEU A CA 1
ATOM 1609 C C . LEU A 1 213 ? 38.603 8.257 -2.467 1.00 37.83 223 LEU A C 1
ATOM 1610 O O . LEU A 1 213 ? 39.320 8.875 -1.680 1.00 35.99 223 LEU A O 1
ATOM 1615 N N . PHE A 1 214 ? 38.733 8.344 -3.787 1.00 38.31 224 PHE A N 1
ATOM 1616 C CA . PHE A 1 214 ? 39.746 9.193 -4.404 1.00 37.64 224 PHE A CA 1
ATOM 1617 C C . PHE A 1 214 ? 39.475 10.671 -4.141 1.00 32.19 224 PHE A C 1
ATOM 1618 O O . PHE A 1 214 ? 40.403 11.455 -3.947 1.00 37.81 224 PHE A O 1
ATOM 1626 N N . LEU A 1 215 ? 38.200 11.046 -4.129 1.00 27.11 225 LEU A N 1
ATOM 1627 C CA . LEU A 1 215 ? 37.817 12.435 -3.908 1.00 30.25 225 LEU A CA 1
ATOM 1628 C C . LEU A 1 215 ? 38.141 12.892 -2.490 1.00 39.21 225 LEU A C 1
ATOM 1629 O O . LEU A 1 215 ? 38.457 14.060 -2.264 1.00 41.42 225 LEU A O 1
ATOM 1634 N N . MET A 1 216 ? 38.062 11.965 -1.541 1.00 40.17 226 MET A N 1
ATOM 1635 C CA . MET A 1 216 ? 38.313 12.274 -0.136 1.00 38.10 226 MET A CA 1
ATOM 1636 C C . MET A 1 216 ? 39.790 12.542 0.146 1.00 42.53 226 MET A C 1
ATOM 1637 O O . MET A 1 216 ? 40.130 13.224 1.113 1.00 42.37 226 MET A O 1
ATOM 1642 N N . THR A 1 217 ? 40.663 12.005 -0.700 1.00 41.07 227 THR A N 1
ATOM 1643 C CA . THR A 1 217 ? 42.102 12.137 -0.497 1.00 36.35 227 THR A CA 1
ATOM 1644 C C . THR A 1 217 ? 42.644 13.423 -1.107 1.00 38.86 227 THR A C 1
ATOM 1645 O O . THR A 1 217 ? 43.754 13.851 -0.786 1.00 36.49 227 THR A O 1
ATOM 1649 N N . LYS A 1 218 ? 41.862 14.030 -1.993 1.00 44.40 228 LYS A N 1
ATOM 1650 C CA . LYS A 1 218 ? 42.259 15.276 -2.633 1.00 47.13 228 LYS A CA 1
ATOM 1651 C C . LYS A 1 218 ? 42.415 16.376 -1.591 1.00 47.26 228 LYS A C 1
ATOM 1652 O O . LYS A 1 218 ? 41.625 16.468 -0.651 1.00 40.96 228 LYS A O 1
ATOM 1654 N N . SER A 1 219 ? 43.443 17.201 -1.761 1.00 52.13 229 SER A N 1
ATOM 1655 C CA . SER A 1 219 ? 43.747 18.264 -0.810 1.00 55.06 229 SER A CA 1
ATOM 1656 C C . SER A 1 219 ? 42.596 19.256 -0.681 1.00 63.36 229 SER A C 1
ATOM 1657 O O . SER A 1 219 ? 42.374 19.825 0.387 1.00 67.17 229 SER A O 1
ATOM 1660 N N . ASN A 1 220 ? 41.864 19.453 -1.772 1.00 59.59 230 ASN A N 1
ATOM 1661 C CA . ASN A 1 220 ? 40.764 20.410 -1.795 1.00 67.86 230 ASN A CA 1
ATOM 1662 C C . ASN A 1 220 ? 39.429 19.802 -1.372 1.00 60.16 230 ASN A C 1
ATOM 1663 O O . ASN A 1 220 ? 38.368 20.350 -1.673 1.00 51.81 230 ASN A O 1
ATOM 1668 N N . PHE A 1 221 ? 39.478 18.673 -0.672 1.00 46.73 231 PHE A N 1
ATOM 1669 C CA . PHE A 1 221 ? 38.255 18.017 -0.225 1.00 49.40 231 PHE A CA 1
ATOM 1670 C C . PHE A 1 221 ? 37.622 18.752 0.951 1.00 48.59 231 PHE A C 1
ATOM 1671 O O . PHE A 1 221 ? 38.302 19.111 1.913 1.00 49.41 231 PHE A O 1
ATOM 1679 N N . GLN A 1 222 ? 36.314 18.968 0.866 1.00 44.13 232 GLN A N 1
ATOM 1680 C CA . GLN A 1 222 ? 35.568 19.590 1.952 1.00 52.77 232 GLN A CA 1
ATOM 1681 C C . GLN A 1 222 ? 34.478 18.645 2.448 1.00 51.83 232 GLN A C 1
ATOM 1682 O O . GLN A 1 222 ? 33.681 18.145 1.652 1.00 57.96 232 GLN A O 1
ATOM 1688 N N . PRO A 1 223 ? 34.451 18.391 3.766 1.00 44.77 233 PRO A N 1
ATOM 1689 C CA . PRO A 1 223 ? 33.473 17.499 4.401 1.00 44.15 233 PRO A CA 1
ATOM 1690 C C . PRO A 1 223 ? 32.034 17.849 4.034 1.00 38.41 233 PRO A C 1
ATOM 1691 O O . PRO A 1 223 ? 31.706 19.028 3.913 1.00 45.04 233 PRO A O 1
ATOM 1695 N N . PRO A 1 224 ? 31.186 16.827 3.850 1.00 34.68 234 PRO A N 1
ATOM 1696 C CA . PRO A 1 224 ? 29.791 17.017 3.437 1.00 32.67 234 PRO A CA 1
ATOM 1697 C C . PRO A 1 224 ? 28.952 17.729 4.493 1.00 35.96 234 PRO A C 1
ATOM 1698 O O . PRO A 1 224 ? 29.299 17.722 5.674 1.00 36.10 234 PRO A O 1
ATOM 1702 N N . LYS A 1 225 ? 27.857 18.342 4.055 1.00 38.90 235 LYS A N 1
ATOM 1703 C CA . LYS A 1 225 ? 26.898 18.959 4.961 1.00 30.90 235 LYS A CA 1
ATOM 1704 C C . LYS A 1 225 ? 25.513 18.378 4.710 1.00 35.39 235 LYS A C 1
ATOM 1705 O O . LYS A 1 225 ? 25.344 17.500 3.864 1.00 38.67 235 LYS A O 1
ATOM 1711 N N . LEU A 1 226 ? 24.524 18.868 5.448 1.00 41.03 236 LEU A N 1
ATOM 1712 C CA . LEU A 1 226 ? 23.139 18.487 5.206 1.00 39.53 236 LEU A CA 1
ATOM 1713 C C . LEU A 1 226 ? 22.544 19.384 4.125 1.00 45.32 236 LEU A C 1
ATOM 1714 O O . LEU A 1 226 ? 22.621 20.610 4.217 1.00 42.81 236 LEU A O 1
ATOM 1719 N N . LYS A 1 227 ? 21.962 18.765 3.102 1.00 42.30 237 LYS A N 1
ATOM 1720 C CA . LYS A 1 227 ? 21.467 19.491 1.935 1.00 48.50 237 LYS A CA 1
ATOM 1721 C C . LYS A 1 227 ? 20.410 20.525 2.312 1.00 43.54 237 LYS A C 1
ATOM 1722 O O . LYS A 1 227 ? 20.506 21.691 1.927 1.00 41.76 237 LYS A O 1
ATOM 1728 N N . ASP A 1 228 ? 19.403 20.096 3.063 1.00 41.48 238 ASP A N 1
ATOM 1729 C CA . ASP A 1 228 ? 18.402 21.018 3.581 1.00 41.48 238 ASP A CA 1
ATOM 1730 C C . ASP A 1 228 ? 18.993 21.875 4.690 1.00 49.84 238 ASP A C 1
ATOM 1731 O O . ASP A 1 228 ? 19.082 21.444 5.839 1.00 61.03 238 ASP A O 1
ATOM 1736 N N . LYS A 1 229 ? 19.394 23.092 4.342 1.00 52.89 239 LYS A N 1
ATOM 1737 C CA . LYS A 1 229 ? 20.025 23.985 5.303 1.00 48.53 239 LYS A CA 1
ATOM 1738 C C . LYS A 1 229 ? 19.025 24.494 6.339 1.00 61.59 239 LYS A C 1
ATOM 1739 O O . LYS A 1 229 ? 19.415 24.964 7.408 1.00 60.17 239 LYS A O 1
ATOM 1741 N N . MET A 1 230 ? 17.737 24.383 6.026 1.00 59.39 240 MET A N 1
ATOM 1742 C CA . MET A 1 230 ? 16.696 24.970 6.864 1.00 61.21 240 MET A CA 1
ATOM 1743 C C . MET A 1 230 ? 15.810 23.936 7.559 1.00 55.05 240 MET A C 1
ATOM 1744 O O . MET A 1 230 ? 15.037 24.280 8.453 1.00 42.91 240 MET A O 1
ATOM 1749 N N . LYS A 1 231 ? 15.919 22.675 7.153 1.00 57.47 241 LYS A N 1
ATOM 1750 C CA . LYS A 1 231 ? 15.090 21.624 7.737 1.00 51.22 241 LYS A CA 1
ATOM 1751 C C . LYS A 1 231 ? 15.592 21.216 9.119 1.00 51.88 241 LYS A C 1
ATOM 1752 O O . LYS A 1 231 ? 14.809 20.796 9.971 1.00 53.47 241 LYS A O 1
ATOM 1758 N N . TRP A 1 232 ? 16.896 21.345 9.342 1.00 43.51 242 TRP A N 1
ATOM 1759 C CA . TRP A 1 232 ? 17.485 20.935 10.612 1.00 43.84 242 TRP A CA 1
ATOM 1760 C C . TRP A 1 232 ? 18.120 22.105 11.357 1.00 42.52 242 TRP A C 1
ATOM 1761 O O . TRP A 1 232 ? 18.536 23.092 10.751 1.00 52.58 242 TRP A O 1
ATOM 1772 N N . SER A 1 233 ? 18.188 21.979 12.679 1.00 42.81 243 SER A N 1
ATOM 1773 C CA . SER A 1 233 ? 18.682 23.047 13.543 1.00 42.21 243 SER A CA 1
ATOM 1774 C C . SER A 1 233 ? 20.175 23.300 13.370 1.00 45.99 243 SER A C 1
ATOM 1775 O O . SER A 1 233 ? 20.863 22.577 12.649 1.00 53.88 243 SER A O 1
ATOM 1778 N N . ASN A 1 234 ? 20.670 24.333 14.045 1.00 40.00 244 ASN A N 1
ATOM 1779 C CA . ASN A 1 234 ? 22.087 24.662 14.002 1.00 47.92 244 ASN A CA 1
ATOM 1780 C C . ASN A 1 234 ? 22.924 23.647 14.769 1.00 44.78 244 ASN A C 1
ATOM 1781 O O . ASN A 1 234 ? 24.083 23.412 14.435 1.00 49.20 244 ASN A O 1
ATOM 1786 N N . SER A 1 235 ? 22.329 23.046 15.796 1.00 41.86 245 SER A N 1
ATOM 1787 C CA . SER A 1 235 ? 23.020 22.042 16.600 1.00 45.14 245 SER A CA 1
ATOM 1788 C C . SER A 1 235 ? 23.333 20.797 15.779 1.00 41.54 245 SER A C 1
ATOM 1789 O O . SER A 1 235 ? 24.460 20.302 15.800 1.00 40.59 245 SER A O 1
ATOM 1792 N N . PHE A 1 236 ? 22.330 20.297 15.062 1.00 40.11 246 PHE A N 1
ATOM 1793 C CA . PHE A 1 236 ? 22.502 19.133 14.198 1.00 42.93 246 PHE A CA 1
ATOM 1794 C C . PHE A 1 236 ? 23.580 19.413 13.153 1.00 49.48 246 PHE A C 1
ATOM 1795 O O . PHE A 1 236 ? 24.470 18.591 12.937 1.00 46.10 246 PHE A O 1
ATOM 1803 N N . HIS A 1 237 ? 23.496 20.577 12.515 1.00 46.99 247 HIS A N 1
ATOM 1804 C CA . HIS A 1 237 ? 24.510 20.993 11.553 1.00 39.21 247 HIS A CA 1
ATOM 1805 C C . HIS A 1 237 ? 25.885 21.070 12.209 1.00 38.16 247 HIS A C 1
ATOM 1806 O O . HIS A 1 237 ? 26.872 20.579 11.659 1.00 41.55 247 HIS A O 1
ATOM 1813 N N . HIS A 1 238 ? 25.940 21.680 13.389 1.00 32.63 248 HIS A N 1
ATOM 1814 C CA . HIS A 1 238 ? 27.201 21.854 14.102 1.00 37.35 248 HIS A CA 1
ATOM 1815 C C . HIS A 1 238 ? 27.743 20.514 14.588 1.00 41.63 248 HIS A C 1
ATOM 1816 O O . HIS A 1 238 ? 28.955 20.303 14.612 1.00 43.76 248 HIS A O 1
ATOM 1823 N N . PHE A 1 239 ? 26.841 19.615 14.972 1.00 37.93 249 PHE A N 1
ATOM 1824 C CA . PHE A 1 239 ? 27.222 18.274 15.406 1.00 33.35 249 PHE A CA 1
ATOM 1825 C C . PHE A 1 239 ? 27.934 17.525 14.287 1.00 36.57 249 PHE A C 1
ATOM 1826 O O . PHE A 1 239 ? 28.964 16.888 14.506 1.00 33.10 249 PHE A O 1
ATOM 1834 N N . VAL A 1 240 ? 27.372 17.609 13.086 1.00 38.11 250 VAL A N 1
ATOM 1835 C CA . VAL A 1 240 ? 27.958 16.968 11.919 1.00 31.56 250 VAL A CA 1
ATOM 1836 C C . VAL A 1 240 ? 29.267 17.657 11.538 1.00 35.06 250 VAL A C 1
ATOM 1837 O O . VAL A 1 240 ? 30.225 17.002 11.129 1.00 34.64 250 VAL A O 1
ATOM 1841 N N . LYS A 1 241 ? 29.311 18.978 11.695 1.00 33.39 251 LYS A N 1
ATOM 1842 C CA . LYS A 1 241 ? 30.509 19.747 11.371 1.00 38.26 251 LYS A CA 1
ATOM 1843 C C . LYS A 1 241 ? 31.695 19.311 12.227 1.00 36.92 251 LYS A C 1
ATOM 1844 O O . LYS A 1 241 ? 32.821 19.209 11.739 1.00 40.46 251 LYS A O 1
ATOM 1850 N N . MET A 1 242 ? 31.431 19.052 13.504 1.00 43.25 252 MET A N 1
ATOM 1851 C CA . MET A 1 242 ? 32.460 18.568 14.417 1.00 38.45 252 MET A CA 1
ATOM 1852 C C . MET A 1 242 ? 32.842 17.129 14.088 1.00 40.30 252 MET A C 1
ATOM 1853 O O . MET A 1 242 ? 34.020 16.813 13.918 1.00 44.36 252 MET A O 1
ATOM 1857 N N . ALA A 1 243 ? 31.835 16.265 13.998 1.00 39.96 253 ALA A N 1
ATOM 1858 C CA . ALA A 1 243 ? 32.050 14.851 13.712 1.00 35.82 253 ALA A CA 1
ATOM 1859 C C . ALA A 1 243 ? 32.759 14.654 12.377 1.00 34.99 253 ALA A C 1
ATOM 1860 O O . ALA A 1 243 ? 33.555 13.729 12.222 1.00 32.51 253 ALA A O 1
ATOM 1862 N N . LEU A 1 244 ? 32.469 15.529 11.417 1.00 42.23 254 LEU A N 1
ATOM 1863 C CA . LEU A 1 244 ? 33.121 15.472 10.113 1.00 33.76 254 LEU A CA 1
ATOM 1864 C C . LEU A 1 244 ? 34.257 16.481 10.009 1.00 41.94 254 LEU A C 1
ATOM 1865 O O . LEU A 1 244 ? 34.238 17.365 9.152 1.00 47.33 254 LEU A O 1
ATOM 1870 N N . THR A 1 245 ? 35.240 16.350 10.893 1.00 40.96 255 THR A N 1
ATOM 1871 C CA . THR A 1 245 ? 36.466 17.127 10.789 1.00 35.00 255 THR A CA 1
ATOM 1872 C C . THR A 1 245 ? 37.470 16.347 9.952 1.00 40.43 255 THR A C 1
ATOM 1873 O O . THR A 1 245 ? 37.836 15.225 10.304 1.00 47.66 255 THR A O 1
ATOM 1876 N N . LYS A 1 246 ? 37.898 16.938 8.840 1.00 44.55 256 LYS A N 1
ATOM 1877 C CA . LYS A 1 246 ? 38.810 16.272 7.914 1.00 44.60 256 LYS A CA 1
ATOM 1878 C C . LYS A 1 246 ? 40.102 15.842 8.601 1.00 42.14 256 LYS A C 1
ATOM 1879 O O . LYS A 1 246 ? 40.572 14.720 8.413 1.00 39.67 256 LYS A O 1
ATOM 1885 N N . ASN A 1 247 ? 40.666 16.741 9.402 1.00 43.63 257 ASN A N 1
ATOM 1886 C CA . ASN A 1 247 ? 41.891 16.458 10.139 1.00 46.28 257 ASN A CA 1
ATOM 1887 C C . ASN A 1 247 ? 41.613 15.602 11.374 1.00 46.78 257 ASN A C 1
ATOM 1888 O O . ASN A 1 247 ? 40.929 16.045 12.297 1.00 46.29 257 ASN A O 1
ATOM 1893 N N . PRO A 1 248 ? 42.143 14.368 11.390 1.00 42.99 258 PRO A N 1
ATOM 1894 C CA . PRO A 1 248 ? 41.890 13.417 12.480 1.00 37.65 258 PRO A CA 1
ATOM 1895 C C . PRO A 1 248 ? 42.438 13.872 13.831 1.00 38.35 258 PRO A C 1
ATOM 1896 O O . PRO A 1 248 ? 41.860 13.537 14.863 1.00 43.41 258 PRO A O 1
ATOM 1900 N N . LYS A 1 249 ? 43.534 14.623 13.824 1.00 47.26 259 LYS A N 1
ATOM 1901 C CA . LYS A 1 249 ? 44.147 15.074 15.068 1.00 41.02 259 LYS A CA 1
ATOM 1902 C C . LYS A 1 249 ? 43.277 16.108 15.779 1.00 35.70 259 LYS A C 1
ATOM 1903 O O . LYS A 1 249 ? 43.244 16.163 17.008 1.00 47.73 259 LYS A O 1
ATOM 1909 N N . LYS A 1 250 ? 42.568 16.920 15.001 1.00 33.63 260 LYS A N 1
ATOM 1910 C CA . LYS A 1 250 ? 41.687 17.935 15.567 1.00 30.34 260 LYS A CA 1
ATOM 1911 C C . LYS A 1 250 ? 40.261 17.415 15.735 1.00 32.03 260 LYS A C 1
ATOM 1912 O O . LYS A 1 250 ? 39.407 18.099 16.296 1.00 34.63 260 LYS A O 1
ATOM 1918 N N . ARG A 1 251 ? 40.006 16.207 15.244 1.00 31.66 261 ARG A N 1
ATOM 1919 C CA . ARG A 1 251 ? 38.677 15.615 15.340 1.00 29.23 261 ARG A CA 1
ATOM 1920 C C . ARG A 1 251 ? 38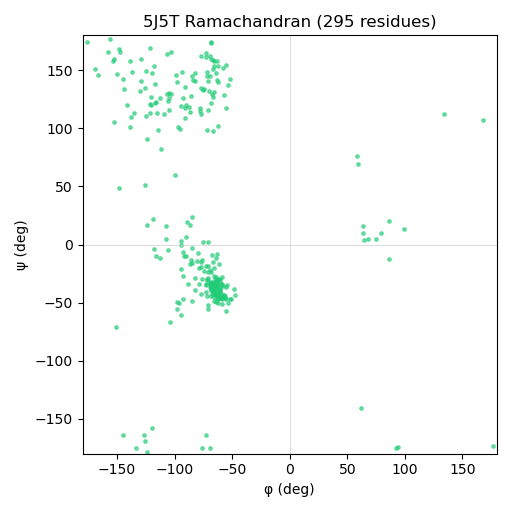.361 15.243 16.784 1.00 28.70 261 ARG A C 1
ATOM 1921 O O . ARG A 1 251 ? 39.180 14.622 17.460 1.00 33.80 261 ARG A O 1
ATOM 1929 N N . PRO A 1 252 ? 37.168 15.630 17.264 1.00 33.62 262 PRO A N 1
ATOM 1930 C CA . PRO A 1 252 ? 36.748 15.314 18.633 1.00 36.43 262 PRO A CA 1
ATOM 1931 C C . PRO A 1 252 ? 36.619 13.812 18.868 1.00 36.32 262 PRO A C 1
ATOM 1932 O O . PRO A 1 252 ? 36.168 13.088 17.980 1.00 38.72 262 PRO A O 1
ATOM 1936 N N . THR A 1 253 ? 37.013 13.356 20.053 1.00 33.22 263 THR A N 1
ATOM 1937 C CA . THR A 1 253 ? 36.898 11.945 20.403 1.00 28.99 263 THR A CA 1
ATOM 1938 C C . THR A 1 253 ? 35.452 11.584 20.732 1.00 30.85 263 THR A C 1
ATOM 1939 O O . THR A 1 253 ? 34.549 12.411 20.595 1.00 29.79 263 THR A O 1
ATOM 1942 N N . ALA A 1 254 ? 35.237 10.347 21.168 1.00 33.08 264 ALA A N 1
ATOM 1943 C CA . ALA A 1 254 ? 33.895 9.869 21.479 1.00 25.15 264 ALA A CA 1
ATOM 1944 C C . ALA A 1 254 ? 33.329 10.554 22.719 1.00 32.26 264 ALA A C 1
ATOM 1945 O O . ALA A 1 254 ? 32.122 10.769 22.821 1.00 33.23 264 ALA A O 1
ATOM 1947 N N . GLU A 1 255 ? 34.202 10.895 23.660 1.00 31.70 265 GLU A N 1
ATOM 1948 C CA . GLU A 1 255 ? 33.763 11.546 24.888 1.00 40.63 265 GLU A CA 1
ATOM 1949 C C . GLU A 1 255 ? 33.466 13.021 24.653 1.00 39.69 265 GLU A C 1
ATOM 1950 O O . GLU A 1 255 ? 32.474 13.551 25.156 1.00 38.70 265 GLU A O 1
ATOM 1956 N N . LYS A 1 256 ? 34.332 13.680 23.889 1.00 34.38 266 LYS A N 1
ATOM 1957 C CA . LYS A 1 256 ? 34.152 15.092 23.572 1.00 37.30 266 LYS A CA 1
ATOM 1958 C C . LYS A 1 256 ? 32.848 15.320 22.816 1.00 39.79 266 LYS A C 1
ATOM 1959 O O . LYS A 1 256 ? 32.150 16.309 23.044 1.00 39.95 266 LYS A O 1
ATOM 1961 N N . LEU A 1 257 ? 32.518 14.393 21.923 1.00 38.17 267 LEU A N 1
ATOM 1962 C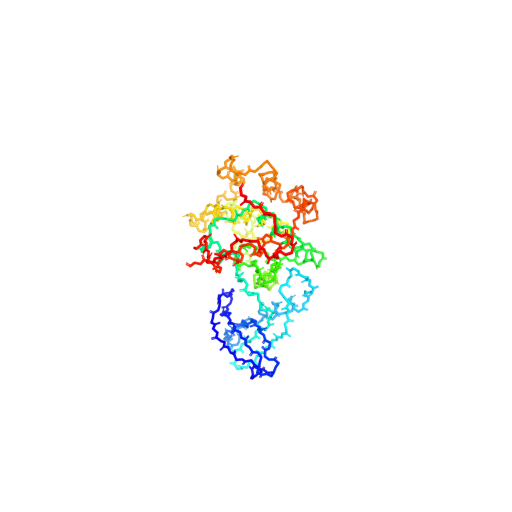 CA . LEU A 1 257 ? 31.314 14.513 21.111 1.00 36.49 267 LEU A CA 1
ATOM 1963 C C . LEU A 1 257 ? 30.070 14.155 21.919 1.00 34.75 267 LEU A C 1
ATOM 1964 O O . LEU A 1 257 ? 28.956 14.524 21.551 1.00 42.24 267 LEU A O 1
ATOM 1969 N N . LEU A 1 258 ? 30.263 13.437 23.022 1.00 35.18 268 LEU A N 1
ATOM 1970 C CA . LEU A 1 258 ? 29.159 13.104 23.918 1.00 36.28 268 LEU A CA 1
ATOM 1971 C C . LEU A 1 258 ? 28.786 14.304 24.779 1.00 35.77 268 LEU A C 1
ATOM 1972 O O . LEU A 1 258 ? 27.723 14.332 25.398 1.00 33.73 268 LEU A O 1
ATOM 1977 N N . GLN A 1 259 ? 29.673 15.294 24.813 1.00 38.87 269 GLN A N 1
ATOM 1978 C CA . GLN A 1 259 ? 29.442 16.518 25.571 1.00 38.19 269 GLN A CA 1
ATOM 1979 C C . GLN A 1 259 ? 28.745 17.573 24.718 1.00 37.64 269 GLN A C 1
ATOM 1980 O O . GLN A 1 259 ? 28.563 18.712 25.148 1.00 43.98 269 GLN A O 1
ATOM 1986 N N . HIS A 1 260 ? 28.355 17.186 23.508 1.00 37.36 270 HIS A N 1
ATOM 1987 C CA . HIS A 1 260 ? 27.745 18.113 22.562 1.00 36.38 270 HIS A CA 1
ATOM 1988 C C . HIS A 1 260 ? 26.243 18.255 22.809 1.00 40.73 270 HIS A C 1
ATOM 1989 O O . HIS A 1 260 ? 25.572 17.276 23.132 1.00 37.52 270 HIS A O 1
ATOM 1996 N N . PRO A 1 261 ? 25.720 19.486 22.667 1.00 46.66 271 PRO A N 1
ATOM 1997 C CA . PRO A 1 261 ? 24.300 19.819 22.838 1.00 34.39 271 PRO A CA 1
ATOM 1998 C C . PRO A 1 261 ? 23.341 18.877 22.113 1.00 39.60 271 PRO A C 1
ATOM 1999 O O . PRO A 1 261 ? 22.332 18.475 22.695 1.00 47.89 271 PRO A O 1
ATOM 2003 N N . PHE A 1 262 ? 23.658 18.530 20.869 1.00 41.52 272 PHE A N 1
ATOM 2004 C CA . PHE A 1 262 ? 22.781 17.700 20.046 1.00 40.31 272 PHE A CA 1
ATOM 2005 C C . PHE A 1 262 ? 22.498 16.341 20.684 1.00 42.96 272 PHE A C 1
ATOM 2006 O O . PHE A 1 262 ? 21.448 15.744 20.445 1.00 38.24 272 PHE A O 1
ATOM 2014 N N . VAL A 1 263 ? 23.431 15.861 21.501 1.00 42.67 273 VAL A N 1
ATOM 2015 C CA . VAL A 1 263 ? 23.276 14.561 22.145 1.00 43.07 273 VAL A CA 1
ATOM 2016 C C . VAL A 1 263 ? 23.189 14.665 23.667 1.00 42.12 273 VAL A C 1
ATOM 2017 O O . VAL A 1 263 ? 22.872 13.684 24.340 1.00 31.96 273 VAL A O 1
ATOM 2021 N N . THR A 1 264 ? 23.466 15.848 24.211 1.00 46.32 274 THR A N 1
ATOM 2022 C CA . THR A 1 264 ? 23.400 16.037 25.658 1.00 42.53 274 THR A CA 1
ATOM 2023 C C . THR A 1 264 ? 22.017 16.533 26.078 1.00 37.55 274 THR A C 1
ATOM 2024 O O . THR A 1 264 ? 21.699 16.575 27.266 1.00 40.64 274 THR A O 1
ATOM 2028 N N . GLN A 1 265 ? 21.195 16.897 25.097 1.00 42.31 275 GLN A N 1
ATOM 2029 C CA . GLN A 1 265 ? 19.820 17.302 25.369 1.00 41.13 275 GLN A CA 1
ATOM 2030 C C . GLN A 1 265 ? 19.004 16.107 25.846 1.00 44.84 275 GLN A C 1
ATOM 2031 O O . GLN A 1 265 ? 19.485 14.974 25.836 1.00 47.39 275 GLN A O 1
ATOM 2037 N N . HIS A 1 266 ? 17.767 16.357 26.263 1.00 55.01 276 HIS A N 1
ATOM 2038 C CA . HIS A 1 266 ? 16.920 15.283 26.767 1.00 50.99 276 HIS A CA 1
ATOM 2039 C C . HIS A 1 266 ? 16.473 14.357 25.639 1.00 43.27 276 HIS A C 1
ATOM 2040 O O . HIS A 1 266 ? 15.755 14.769 24.727 1.00 40.23 276 HIS A O 1
ATOM 2047 N N . LEU A 1 267 ? 16.910 13.104 25.711 1.00 40.62 277 LEU A N 1
ATOM 2048 C CA . LEU A 1 267 ? 16.605 12.109 24.689 1.00 38.72 277 LEU A CA 1
ATOM 2049 C C . LEU A 1 267 ? 16.331 10.748 25.322 1.00 39.97 277 LEU A C 1
ATOM 2050 O O . LEU A 1 267 ? 17.195 10.185 25.995 1.00 44.33 277 LEU A O 1
ATOM 2055 N N . THR A 1 268 ? 15.130 10.221 25.106 1.00 31.25 278 THR A N 1
ATOM 2056 C CA . THR A 1 268 ? 14.760 8.930 25.677 1.00 39.87 278 THR A CA 1
ATOM 2057 C C . THR A 1 268 ? 14.379 7.929 24.589 1.00 37.39 278 THR A C 1
ATOM 2058 O O . THR A 1 268 ? 14.202 8.297 23.427 1.00 33.07 278 THR A O 1
ATOM 2061 N N . ARG A 1 269 ? 14.242 6.663 24.977 1.00 40.77 279 ARG A N 1
ATOM 2062 C CA . ARG A 1 269 ? 13.960 5.587 24.029 1.00 37.93 279 ARG A CA 1
ATOM 2063 C C . ARG A 1 269 ? 12.541 5.654 23.474 1.00 45.02 279 ARG A C 1
ATOM 2064 O O . ARG A 1 269 ? 12.131 4.791 22.699 1.00 46.89 279 ARG A O 1
ATOM 2072 N N . SER A 1 270 ? 11.793 6.675 23.882 1.00 49.91 280 SER A N 1
ATOM 2073 C CA . SER A 1 270 ? 10.458 6.911 23.353 1.00 46.05 280 SER A CA 1
ATOM 2074 C C . SER A 1 270 ? 10.535 7.157 21.853 1.00 46.75 280 SER A C 1
ATOM 2075 O O . SER A 1 270 ? 9.685 6.703 21.087 1.00 47.11 280 SER A O 1
ATOM 2078 N N . LEU A 1 271 ? 11.577 7.875 21.447 1.00 42.67 281 LEU A N 1
ATOM 2079 C CA . LEU A 1 271 ? 11.772 8.256 20.056 1.00 35.35 281 LEU A CA 1
ATOM 2080 C C . LEU A 1 271 ? 11.961 7.042 19.152 1.00 36.31 281 LEU A C 1
ATOM 2081 O O . LEU A 1 271 ? 11.553 7.053 17.991 1.00 37.14 281 LEU A O 1
ATOM 2086 N N . ALA A 1 272 ? 12.579 5.996 19.691 1.00 36.31 282 ALA A N 1
ATOM 2087 C CA . ALA A 1 272 ? 12.797 4.766 18.938 1.00 31.30 282 ALA A CA 1
ATOM 2088 C C . ALA A 1 272 ? 11.521 3.933 18.886 1.00 42.89 282 ALA A C 1
ATOM 2089 O O . ALA A 1 272 ? 11.253 3.257 17.894 1.00 41.12 282 ALA A O 1
ATOM 2091 N N . ILE A 1 273 ? 10.743 3.984 19.964 1.00 45.70 283 ILE A N 1
ATOM 2092 C CA . ILE A 1 273 ? 9.438 3.334 20.001 1.00 42.01 283 ILE A CA 1
ATOM 2093 C C . ILE A 1 273 ? 8.536 3.935 18.930 1.00 43.78 283 ILE A C 1
ATOM 2094 O O . ILE A 1 273 ? 7.843 3.214 18.211 1.00 44.82 283 ILE A O 1
ATOM 2099 N N . GLU A 1 274 ? 8.560 5.263 18.833 1.00 42.31 284 GLU A N 1
ATOM 2100 C CA . GLU A 1 274 ? 7.848 5.986 17.784 1.00 41.66 284 GLU A CA 1
ATOM 2101 C C . GLU A 1 274 ? 8.227 5.452 16.414 1.00 37.62 284 GLU A C 1
ATOM 2102 O O . GLU A 1 274 ? 7.366 5.128 15.594 1.00 43.82 284 GLU A O 1
ATOM 2108 N N . LEU A 1 275 ? 9.532 5.364 16.184 1.00 39.29 285 LEU A N 1
ATOM 2109 C CA . LEU A 1 275 ? 10.071 4.881 14.923 1.00 49.22 285 LEU A CA 1
ATOM 2110 C C . LEU A 1 275 ? 9.621 3.450 14.649 1.00 42.56 285 LEU A C 1
ATOM 2111 O O . LEU A 1 275 ? 9.291 3.103 13.517 1.00 42.24 285 LEU A O 1
ATOM 2116 N N . LEU A 1 276 ? 9.599 2.625 15.692 1.00 40.12 286 LEU A N 1
ATOM 2117 C CA . LEU A 1 276 ? 9.201 1.228 15.551 1.00 47.16 286 LEU A CA 1
ATOM 2118 C C . LEU A 1 276 ? 7.718 1.091 15.224 1.00 51.29 286 LEU A C 1
ATOM 2119 O O . LEU A 1 276 ? 7.322 0.196 14.476 1.00 55.03 286 LEU A O 1
ATOM 2124 N N . ASP A 1 277 ? 6.901 1.977 15.786 1.00 52.28 287 ASP A N 1
ATOM 2125 C CA . ASP A 1 277 ? 5.463 1.943 15.547 1.00 48.42 287 ASP A CA 1
ATOM 2126 C C . ASP A 1 277 ? 5.142 2.342 14.112 1.00 49.23 287 ASP A C 1
ATOM 2127 O O . ASP A 1 277 ? 4.202 1.824 13.513 1.00 46.02 287 ASP A O 1
ATOM 2132 N N . LYS A 1 278 ? 5.932 3.262 13.567 1.00 47.05 288 LYS A N 1
ATOM 2133 C CA . LYS A 1 278 ? 5.762 3.708 12.190 1.00 42.44 288 LYS A CA 1
ATOM 2134 C C . LYS A 1 278 ? 6.081 2.574 11.218 1.00 49.76 288 LYS A C 1
ATOM 2135 O O . LYS A 1 278 ? 5.480 2.471 10.148 1.00 52.77 288 LYS A O 1
ATOM 2141 N N . VAL A 1 279 ? 7.026 1.721 11.603 1.00 52.27 289 VAL A N 1
ATOM 2142 C CA . VAL A 1 279 ? 7.348 0.523 10.836 1.00 44.02 289 VAL A CA 1
ATOM 2143 C C . VAL A 1 279 ? 6.233 -0.514 10.990 1.00 60.58 289 VAL A C 1
ATOM 2144 O O . VAL A 1 279 ? 5.938 -1.265 10.060 1.00 69.05 289 VAL A O 1
ATOM 2148 N N . ASN A 1 280 ? 5.616 -0.544 12.170 1.00 63.26 290 ASN A N 1
ATOM 2149 C CA . ASN A 1 280 ? 4.479 -1.421 12.439 1.00 59.30 290 ASN A CA 1
ATOM 2150 C C . ASN A 1 280 ? 3.165 -0.775 12.034 1.00 72.51 290 ASN A C 1
ATOM 2151 O O . ASN A 1 280 ? 2.084 -1.196 12.466 1.00 69.27 290 ASN A O 1
ATOM 2156 N N . ASN A 1 281 ? 3.285 0.262 11.210 1.00 77.88 291 ASN A N 1
ATOM 2157 C CA . ASN A 1 281 ? 2.138 0.985 10.671 1.00 71.14 291 ASN A CA 1
ATOM 2158 C C . ASN A 1 281 ? 2.052 1.129 9.125 1.00 77.49 291 ASN A C 1
ATOM 2159 O O . ASN A 1 281 ? 1.890 2.253 8.625 1.00 71.65 291 ASN A O 1
ATOM 2164 N N . PRO A 1 282 ? 2.176 0.018 8.358 1.00 90.75 292 PRO A N 1
ATOM 2165 C CA . PRO A 1 282 ? 1.932 0.091 6.906 1.00 101.73 292 PRO A CA 1
ATOM 2166 C C . PRO A 1 282 ? 0.679 -0.673 6.470 1.00 97.44 292 PRO A C 1
ATOM 2167 O O . PRO A 1 282 ? -0.173 -0.134 5.742 1.00 84.03 292 PRO A O 1
ATOM 2171 N N . SER A 1 285 ? -2.138 4.136 8.128 1.00 58.36 295 SER A N 1
ATOM 2172 C CA . SER A 1 285 ? -3.256 4.191 9.064 1.00 69.72 295 SER A CA 1
ATOM 2173 C C . SER A 1 285 ? -3.049 5.312 10.083 1.00 71.44 295 SER A C 1
ATOM 2174 O O . SER A 1 285 ? -2.151 5.239 10.924 1.00 85.27 295 SER A O 1
ATOM 2177 N N . THR A 1 286 ? -3.883 6.345 10.014 1.00 65.74 296 THR A N 1
ATOM 2178 C CA . THR A 1 286 ? -3.739 7.494 10.905 1.00 68.94 296 THR A CA 1
ATOM 2179 C C . THR A 1 286 ? -4.825 7.488 11.981 1.00 54.37 296 THR A C 1
ATOM 2180 O O . THR A 1 286 ? -4.818 8.317 12.892 1.00 47.69 296 THR A O 1
ATOM 2184 N N . TYR A 1 287 ? -5.750 6.539 11.881 1.00 54.52 297 TYR A N 1
ATOM 2185 C CA . TYR A 1 287 ? -6.867 6.469 12.815 1.00 47.83 297 TYR A CA 1
ATOM 2186 C C . TYR A 1 287 ? -7.315 5.034 13.080 1.00 49.93 297 TYR A C 1
ATOM 2187 O O . TYR A 1 287 ? -6.947 4.110 12.355 1.00 45.62 297 TYR A O 1
ATOM 2196 N N . HIS A 1 288 ? -8.114 4.867 14.129 1.00 46.57 298 HIS A N 1
ATOM 2197 C CA . HIS A 1 288 ? -8.743 3.590 14.441 1.00 41.03 298 HIS A CA 1
ATOM 2198 C C . HIS A 1 288 ? -10.038 3.835 15.210 1.00 43.52 298 HIS A C 1
ATOM 2199 O O . HIS A 1 288 ? -10.229 4.910 15.779 1.00 47.61 298 HIS A O 1
ATOM 2206 N N . ASP A 1 289 ? -10.924 2.842 15.214 1.00 46.30 299 ASP A N 1
ATOM 2207 C CA . ASP A 1 289 ? -12.220 2.955 15.880 1.00 46.53 299 ASP A CA 1
ATOM 2208 C C . ASP A 1 289 ? -12.089 3.376 17.340 1.00 48.65 299 ASP A C 1
ATOM 2209 O O . ASP A 1 289 ? -11.213 2.892 18.057 1.00 49.61 299 ASP A O 1
ATOM 2214 N N . PHE A 1 290 ? -12.958 4.284 17.773 1.00 54.18 300 PHE A N 1
ATOM 2215 C CA . PHE A 1 290 ? -12.973 4.708 19.168 1.00 51.14 300 PHE A CA 1
ATOM 2216 C C . PHE A 1 290 ? -14.318 5.296 19.570 1.00 49.04 300 PHE A C 1
ATOM 2217 O O . PHE A 1 290 ? -15.144 5.621 18.720 1.00 53.81 300 PHE A O 1
ATOM 2225 N N . ASP A 1 291 ? -14.522 5.434 20.875 1.00 47.33 301 ASP A N 1
ATOM 2226 C CA . ASP A 1 291 ? -15.741 6.027 21.408 1.00 43.73 301 ASP A CA 1
ATOM 2227 C C . ASP A 1 291 ? -15.401 7.026 22.512 1.00 52.13 301 ASP A C 1
ATOM 2228 O O . ASP A 1 291 ? -14.925 6.645 23.584 1.00 50.18 301 ASP A O 1
ATOM 2233 N N . ASP A 1 292 ? -15.648 8.302 22.282 1.00 40.86 302 ASP A N 1
ATOM 2234 C CA . ASP A 1 292 ? -15.331 9.313 23.259 1.00 42.59 302 ASP A CA 1
ATOM 2235 C C . ASP A 1 292 ? -16.551 10.017 23.817 1.00 44.36 302 ASP A C 1
ATOM 2236 O O . ASP A 1 292 ? -17.066 10.894 23.212 1.00 40.05 302 ASP A O 1
ATOM 2241 N N . ASP A 1 293 ? -17.017 9.606 24.986 1.00 50.90 303 ASP A N 1
ATOM 2242 C CA . ASP A 1 293 ? -18.148 10.249 25.636 1.00 53.28 303 ASP A CA 1
ATOM 2243 C C . ASP A 1 293 ? -17.795 10.166 27.103 1.00 51.07 303 ASP A C 1
ATOM 2244 O O . ASP A 1 293 ? -16.670 9.938 27.442 1.00 49.54 303 ASP A O 1
ATOM 2249 N N . ASP A 1 294 ? -18.758 10.366 27.979 1.00 58.05 304 ASP A N 1
ATOM 2250 C CA . ASP A 1 294 ? -18.506 10.565 29.384 1.00 53.40 304 ASP A CA 1
ATOM 2251 C C . ASP A 1 294 ? -18.443 9.219 30.022 1.00 56.83 304 ASP A C 1
ATOM 2252 O O . ASP A 1 294 ? -19.426 8.536 30.099 1.00 61.02 304 ASP A O 1
ATOM 2257 N N . PRO A 1 295 ? -17.275 8.869 30.513 1.00 57.19 305 PRO A N 1
ATOM 2258 C CA . PRO A 1 295 ? -16.959 7.572 31.122 1.00 60.68 305 PRO A CA 1
ATOM 2259 C C . PRO A 1 295 ? -17.900 7.218 32.271 1.00 71.16 305 PRO A C 1
ATOM 2260 O O . PRO A 1 295 ? -18.553 6.176 32.220 1.00 73.60 305 PRO A O 1
ATOM 2264 N N . GLU A 1 296 ? -17.978 8.072 33.287 1.00 60.49 306 GLU A N 1
ATOM 2265 C CA . GLU A 1 296 ? -18.869 7.810 34.410 1.00 61.66 306 GLU A CA 1
ATOM 2266 C C . GLU A 1 296 ? -20.029 8.794 34.492 1.00 58.39 306 GLU A C 1
ATOM 2267 O O . GLU A 1 296 ? -19.823 10.008 34.519 1.00 55.60 306 GLU A O 1
ATOM 2273 N N . PRO A 1 297 ? -21.259 8.263 34.537 1.00 54.22 307 PRO A N 1
ATOM 2274 C CA . PRO A 1 297 ? -22.484 9.048 34.718 1.00 51.79 307 PRO A CA 1
ATOM 2275 C C . PRO A 1 297 ? -22.498 9.827 36.032 1.00 48.30 307 PRO A C 1
ATOM 2276 O O . PRO A 1 297 ? -23.052 10.925 36.075 1.00 48.79 307 PRO A O 1
ATOM 2280 N N . LEU A 1 298 ? -21.897 9.264 37.079 1.00 50.47 308 LEU A N 1
ATOM 2281 C CA . LEU A 1 298 ? -21.858 9.904 38.394 1.00 45.13 308 LEU A CA 1
ATOM 2282 C C . LEU A 1 298 ? -21.256 11.305 38.344 1.00 48.86 308 LEU A C 1
ATOM 2283 O O . LEU A 1 298 ? -21.691 12.203 39.065 1.00 38.91 308 LEU A O 1
ATOM 2288 N N . VAL A 1 299 ? -20.250 11.481 37.494 1.00 48.93 309 VAL A N 1
ATOM 2289 C CA . VAL A 1 299 ? -19.586 12.771 37.350 1.00 49.00 309 VAL A CA 1
ATOM 2290 C C . VAL A 1 299 ? -19.720 13.308 35.929 1.00 53.78 309 VAL A C 1
ATOM 2291 O O . VAL A 1 299 ? -18.925 14.140 35.492 1.00 49.23 309 VAL A O 1
ATOM 2295 N N . ALA A 1 300 ? -20.728 12.825 35.210 1.00 60.86 310 ALA A N 1
ATOM 2296 C CA . ALA A 1 300 ? -21.004 13.315 33.865 1.00 61.27 310 ALA A CA 1
ATOM 2297 C C . ALA A 1 300 ? -21.711 14.662 33.936 1.00 53.09 310 ALA A C 1
ATOM 2298 O O . ALA A 1 300 ? -22.814 14.765 34.473 1.00 58.98 310 ALA A O 1
ATOM 2300 N N . VAL A 1 301 ? -21.069 15.694 33.399 1.00 48.29 311 VAL A N 1
ATOM 2301 C CA . VAL A 1 301 ? -21.630 17.039 33.428 1.00 51.12 311 VAL A CA 1
ATOM 2302 C C . VAL A 1 301 ? -22.868 17.133 32.532 1.00 54.97 311 VAL A C 1
ATOM 2303 O O . VAL A 1 301 ? -22.805 16.846 31.336 1.00 62.38 311 VAL A O 1
ATOM 2307 N N . PRO A 1 302 ? -24.010 17.524 33.122 1.00 59.39 312 PRO A N 1
ATOM 2308 C CA . PRO A 1 302 ? -25.299 17.590 32.422 1.00 55.62 312 PRO A CA 1
ATOM 2309 C C . PRO A 1 302 ? -25.331 18.663 31.338 1.00 62.32 312 PRO A C 1
ATOM 2310 O O . PRO A 1 302 ? -24.528 19.595 31.375 1.00 59.08 312 PRO A O 1
ATOM 2314 N N . HIS A 1 303 ? -26.251 18.528 30.387 1.00 59.64 313 HIS A N 1
ATOM 2315 C CA . HIS A 1 303 ? -26.387 19.515 29.322 1.00 63.59 313 HIS A CA 1
ATOM 2316 C C . HIS A 1 303 ? -27.806 19.585 28.758 1.00 77.85 313 HIS A C 1
ATOM 2317 O O . HIS A 1 303 ? -28.240 18.700 28.020 1.00 80.52 313 HIS A O 1
ATOM 2324 N N . ARG A 1 304 ? -28.521 20.646 29.119 1.00 71.77 314 ARG A N 1
ATOM 2325 C CA . ARG A 1 304 ? -29.832 20.936 28.546 1.00 63.83 314 ARG A CA 1
ATOM 2326 C C . ARG A 1 304 ? -29.913 22.406 28.153 1.00 63.54 314 ARG A C 1
ATOM 2327 O O . ARG A 1 304 ? -28.937 23.145 28.283 1.00 55.88 314 ARG A O 1
#

B-factor: mean 40.45, std 14.19, range [13.03, 101.73]